Protein AF-A0A976JIF1-F1 (afdb_monomer_lite)

Structure (mmCIF, N/CA/C/O backbone):
data_AF-A0A976JIF1-F1
#
_entry.id   AF-A0A976JIF1-F1
#
loop_
_atom_site.group_PDB
_atom_site.id
_atom_site.type_symbol
_atom_site.label_atom_id
_atom_site.label_alt_id
_atom_site.label_comp_id
_atom_site.label_asym_id
_atom_site.label_entity_id
_atom_site.label_seq_id
_atom_site.pdbx_PDB_ins_code
_atom_site.Cartn_x
_atom_site.Cartn_y
_atom_site.Cartn_z
_atom_site.occupancy
_atom_site.B_iso_or_equiv
_atom_site.auth_seq_id
_atom_site.auth_comp_id
_atom_site.auth_asym_id
_atom_site.auth_atom_id
_atom_site.pdbx_PDB_model_num
ATOM 1 N N . MET A 1 1 ? 24.957 36.014 33.935 1.00 37.88 1 MET A N 1
ATOM 2 C CA . MET A 1 1 ? 24.772 35.915 32.470 1.00 37.88 1 MET A CA 1
ATOM 3 C C . MET A 1 1 ? 25.190 34.517 31.993 1.00 37.88 1 MET A C 1
ATOM 5 O O . MET A 1 1 ? 26.302 34.331 31.528 1.00 37.88 1 MET A O 1
ATOM 9 N N . ARG A 1 2 ? 24.347 33.496 32.209 1.00 43.25 2 ARG A N 1
ATOM 10 C CA . ARG A 1 2 ? 24.568 32.097 31.776 1.00 43.25 2 ARG A CA 1
ATOM 11 C C . ARG A 1 2 ? 23.207 31.456 31.473 1.00 43.25 2 ARG A C 1
ATOM 13 O O . ARG A 1 2 ? 22.744 30.594 32.202 1.00 43.25 2 ARG A O 1
ATOM 20 N N . ILE A 1 3 ? 22.536 31.952 30.436 1.00 45.25 3 ILE A N 1
ATOM 21 C CA . ILE A 1 3 ? 21.337 31.331 29.840 1.00 45.25 3 ILE A CA 1
ATOM 22 C C . ILE A 1 3 ? 21.461 31.467 28.313 1.00 45.25 3 ILE A C 1
ATOM 24 O O . ILE A 1 3 ? 20.619 32.058 27.660 1.00 45.25 3 ILE A O 1
ATOM 28 N N . ILE A 1 4 ? 22.579 31.014 27.736 1.00 45.84 4 ILE A N 1
ATOM 29 C CA . ILE A 1 4 ? 22.761 30.867 26.278 1.00 45.84 4 ILE A CA 1
ATOM 30 C C . ILE A 1 4 ? 23.722 29.688 26.058 1.00 45.84 4 ILE A C 1
ATOM 32 O O . ILE A 1 4 ? 24.882 29.876 25.720 1.00 45.84 4 ILE A O 1
ATOM 36 N N . LEU A 1 5 ? 23.298 28.459 26.362 1.00 39.44 5 LEU A N 1
ATOM 37 C CA . LEU A 1 5 ? 24.038 27.259 25.919 1.00 39.44 5 LEU A CA 1
ATOM 38 C C . LEU A 1 5 ? 23.163 26.002 25.768 1.00 39.44 5 LEU A C 1
ATOM 40 O O . LEU A 1 5 ? 23.618 25.014 25.207 1.00 39.44 5 LEU A O 1
ATOM 44 N N . LEU A 1 6 ? 21.893 26.035 26.195 1.00 35.28 6 LEU A N 1
ATOM 45 C CA . LEU A 1 6 ? 20.978 24.894 26.054 1.00 35.28 6 LEU A CA 1
ATOM 46 C C . LEU A 1 6 ? 20.200 24.870 24.719 1.00 35.28 6 LEU A C 1
ATOM 48 O O . LEU A 1 6 ? 19.655 23.833 24.356 1.00 35.28 6 LEU A O 1
ATOM 52 N N . CYS A 1 7 ? 20.180 25.968 23.952 1.00 38.47 7 CYS A N 1
ATOM 53 C CA . CYS A 1 7 ? 19.438 26.048 22.680 1.00 38.47 7 CYS A CA 1
ATOM 54 C C . CYS A 1 7 ? 20.218 25.555 21.444 1.00 38.47 7 CYS A C 1
ATOM 56 O O . CYS A 1 7 ? 19.624 25.407 20.381 1.00 38.47 7 CYS A O 1
ATOM 58 N N . LEU A 1 8 ? 21.526 25.281 21.548 1.00 37.22 8 LEU A N 1
ATOM 59 C CA . LEU A 1 8 ? 22.351 24.874 20.394 1.00 37.22 8 LEU A CA 1
ATOM 60 C C . LEU A 1 8 ? 22.398 23.351 20.166 1.00 37.22 8 LEU A C 1
ATOM 62 O O . LEU A 1 8 ? 22.672 22.912 19.051 1.00 37.22 8 LEU A O 1
ATOM 66 N N . LEU A 1 9 ? 22.080 22.535 21.177 1.00 38.19 9 LEU A N 1
ATOM 67 C CA . LEU A 1 9 ? 22.120 21.070 21.057 1.00 38.19 9 LEU A CA 1
ATOM 68 C C . LEU A 1 9 ? 20.864 20.487 20.383 1.00 38.19 9 LEU A C 1
ATOM 70 O O . LEU A 1 9 ? 20.971 19.542 19.602 1.00 38.19 9 LEU A O 1
ATOM 74 N N . PHE A 1 10 ? 19.686 21.085 20.596 1.00 40.62 10 PHE A N 1
ATOM 75 C CA . PHE A 1 10 ? 18.438 20.624 19.966 1.00 40.62 10 PHE A CA 1
ATOM 76 C C . PHE A 1 10 ? 18.370 20.940 18.464 1.00 40.62 10 PHE A C 1
ATOM 78 O O . PHE A 1 10 ? 17.894 20.112 17.686 1.00 40.62 10 PHE A O 1
ATOM 85 N N . SER A 1 11 ? 18.918 22.082 18.035 1.00 50.88 11 SER A N 1
ATOM 86 C CA . SER A 1 11 ? 18.986 22.450 16.613 1.00 50.88 11 SER A CA 1
ATOM 87 C C . SER A 1 11 ? 19.903 21.523 15.807 1.00 50.88 11 SER A C 1
ATOM 89 O O . SER A 1 11 ? 19.623 21.256 14.641 1.00 50.88 11 SER A O 1
ATOM 91 N N . SER A 1 12 ? 20.956 20.975 16.426 1.00 59.50 12 SER A N 1
ATOM 92 C CA . SER A 1 12 ? 21.899 20.059 15.768 1.00 59.50 12 SER A CA 1
ATOM 93 C C . SER A 1 12 ? 21.265 18.700 15.436 1.00 59.50 12 SER A C 1
ATOM 95 O O . SER A 1 12 ? 21.411 18.204 14.321 1.00 59.50 12 SER A O 1
ATOM 97 N N . CYS A 1 13 ? 20.475 18.127 16.353 1.00 59.62 13 CYS A N 1
ATOM 98 C CA . CYS A 1 13 ? 19.794 16.846 16.120 1.00 59.62 13 CYS A CA 1
ATOM 99 C C . CYS A 1 13 ? 18.696 16.937 15.050 1.00 59.62 13 CYS A C 1
ATOM 101 O O . CYS A 1 13 ? 18.562 16.027 14.233 1.00 59.62 13 CYS A O 1
ATOM 103 N N . ALA A 1 14 ? 17.914 18.022 15.040 1.00 64.75 14 ALA A N 1
ATOM 104 C CA . ALA A 1 14 ? 16.897 18.243 14.012 1.00 64.75 14 ALA A CA 1
ATOM 105 C C . ALA A 1 14 ? 17.541 18.460 12.634 1.00 64.75 14 ALA A C 1
ATOM 107 O O . ALA A 1 14 ? 17.158 17.810 11.663 1.00 64.75 14 ALA A O 1
ATOM 108 N N . TYR A 1 15 ? 18.592 19.285 12.573 1.00 68.25 15 TYR A N 1
ATOM 109 C CA . TYR A 1 15 ? 19.356 19.511 11.349 1.00 68.25 15 TYR A CA 1
ATOM 110 C C . TYR A 1 15 ? 19.989 18.221 10.812 1.00 68.25 15 TYR A C 1
ATOM 112 O O . TYR A 1 15 ? 19.913 17.951 9.616 1.00 68.25 15 TYR A O 1
ATOM 120 N N . PHE A 1 16 ? 20.571 17.390 11.682 1.00 71.88 16 PHE A N 1
ATOM 121 C CA . PHE A 1 16 ? 21.166 16.116 11.280 1.00 71.88 16 PHE A CA 1
ATOM 122 C C . PHE A 1 16 ? 20.121 15.146 10.711 1.00 71.88 16 PHE A C 1
ATOM 124 O O . PHE A 1 16 ? 20.338 14.575 9.643 1.00 71.88 16 PHE A O 1
ATOM 131 N N . LYS A 1 17 ? 18.955 15.021 11.363 1.00 78.56 17 LYS A N 1
ATOM 132 C CA . LYS A 1 17 ? 17.837 14.207 10.857 1.00 78.56 17 LYS A CA 1
ATOM 133 C C . LYS A 1 17 ? 17.338 14.699 9.498 1.00 78.56 17 LYS A C 1
ATOM 135 O O . LYS A 1 17 ? 17.103 13.890 8.603 1.00 78.56 17 LYS A O 1
ATOM 140 N N . ASP A 1 18 ? 17.230 16.010 9.307 1.00 84.12 18 ASP A N 1
ATOM 141 C CA . ASP A 1 18 ? 16.819 16.585 8.024 1.00 84.12 18 ASP A CA 1
ATOM 142 C C . ASP A 1 18 ? 17.854 16.339 6.917 1.00 84.12 18 ASP A C 1
ATOM 144 O O . ASP A 1 18 ? 17.489 16.023 5.782 1.00 84.12 18 ASP A O 1
ATOM 148 N N . GLN A 1 19 ? 19.149 16.444 7.229 1.00 86.00 19 GLN A N 1
ATOM 149 C CA . GLN A 1 19 ? 20.224 16.129 6.282 1.00 86.00 19 GLN A CA 1
ATOM 150 C C . GLN A 1 19 ? 20.247 14.642 5.918 1.00 86.00 19 GLN A C 1
ATOM 152 O O . GLN A 1 19 ? 20.389 14.305 4.740 1.00 86.00 19 GLN A O 1
ATOM 157 N N . GLN A 1 20 ? 20.038 13.751 6.891 1.00 89.12 20 GLN A N 1
ATOM 158 C CA . GLN A 1 20 ? 19.918 12.314 6.645 1.00 89.12 20 GLN A CA 1
ATOM 159 C C . GLN A 1 20 ? 18.741 12.019 5.707 1.00 89.12 20 GLN A C 1
ATOM 161 O O . GLN A 1 20 ? 18.940 11.390 4.669 1.00 89.12 20 GLN A O 1
ATOM 166 N N . LYS A 1 21 ? 17.548 12.565 5.988 1.00 90.31 21 LYS A N 1
ATOM 167 C CA . LYS A 1 21 ? 16.367 12.409 5.120 1.00 90.31 21 LYS A CA 1
ATOM 168 C C . LYS A 1 21 ? 16.613 12.908 3.697 1.00 90.31 21 LYS A C 1
ATOM 170 O O . LYS A 1 21 ? 16.252 12.233 2.734 1.00 90.31 21 LYS A O 1
ATOM 175 N N . LYS A 1 22 ? 17.256 14.070 3.534 1.00 91.25 22 LYS A N 1
ATOM 176 C CA . LYS A 1 22 ? 17.632 14.597 2.208 1.00 91.25 22 LYS A CA 1
ATOM 177 C C . LYS A 1 22 ? 18.609 13.674 1.481 1.00 91.25 22 LYS A C 1
ATOM 179 O O . LYS A 1 22 ? 18.470 13.459 0.278 1.00 91.25 22 LYS A O 1
ATOM 184 N N . SER A 1 23 ? 19.580 13.120 2.204 1.00 94.62 23 SER A N 1
ATOM 185 C CA . SER A 1 23 ? 20.550 12.171 1.657 1.00 94.62 23 SER A CA 1
ATOM 186 C C . SER A 1 23 ? 19.871 10.888 1.166 1.00 94.62 23 SER A C 1
ATOM 188 O O . SER A 1 23 ? 20.113 10.483 0.029 1.00 94.62 23 SER A O 1
ATOM 190 N N . LEU A 1 24 ? 18.973 10.304 1.970 1.00 95.31 24 LEU A N 1
ATOM 191 C CA . LEU A 1 24 ? 18.188 9.121 1.599 1.00 95.31 24 LEU A CA 1
ATOM 192 C C . LEU A 1 24 ? 17.341 9.382 0.354 1.00 95.31 24 LEU A C 1
ATOM 194 O O . LEU A 1 24 ? 17.480 8.668 -0.634 1.00 95.31 24 LEU A O 1
ATOM 198 N N . LYS A 1 25 ? 16.567 10.476 0.333 1.00 93.56 25 LYS A N 1
ATOM 199 C CA . LYS A 1 25 ? 15.758 10.868 -0.835 1.00 93.56 25 LYS A CA 1
ATOM 200 C C . LYS A 1 25 ? 16.585 10.989 -2.114 1.00 93.56 25 LYS A C 1
ATOM 202 O O . LYS A 1 25 ? 16.141 10.565 -3.176 1.00 93.56 25 LYS A O 1
ATOM 207 N N . ARG A 1 26 ? 17.799 11.544 -2.032 1.00 94.50 26 ARG A N 1
ATOM 208 C CA . ARG A 1 26 ? 18.703 11.636 -3.187 1.00 94.50 26 ARG A CA 1
ATOM 209 C C . ARG A 1 26 ? 19.171 10.259 -3.663 1.00 94.50 26 ARG A C 1
ATOM 211 O O . ARG A 1 26 ? 19.225 10.046 -4.868 1.00 94.50 26 ARG A O 1
ATOM 218 N N . LYS A 1 27 ? 19.506 9.344 -2.747 1.00 96.81 27 LYS A N 1
ATOM 219 C CA . LYS A 1 27 ? 19.901 7.969 -3.097 1.00 96.81 27 LYS A CA 1
ATOM 220 C C . LYS A 1 27 ? 18.748 7.203 -3.745 1.00 96.81 27 LYS A C 1
ATOM 222 O O . LYS A 1 27 ? 18.953 6.614 -4.797 1.00 96.81 27 LYS A O 1
ATOM 227 N N . ILE A 1 28 ? 17.548 7.297 -3.167 1.00 95.75 28 ILE A N 1
ATOM 228 C CA . ILE A 1 28 ? 16.311 6.722 -3.714 1.00 95.75 28 ILE A CA 1
ATOM 229 C C . ILE A 1 28 ? 16.115 7.225 -5.147 1.00 95.75 28 ILE A C 1
ATOM 231 O O . ILE A 1 28 ? 16.072 6.419 -6.069 1.00 95.75 28 ILE A O 1
ATOM 235 N N . LYS A 1 29 ? 16.132 8.550 -5.365 1.00 93.69 29 LYS A N 1
ATOM 236 C CA . LYS A 1 29 ? 15.987 9.152 -6.703 1.00 93.69 29 LYS A CA 1
ATOM 237 C C . LYS A 1 29 ? 17.059 8.731 -7.713 1.00 93.69 29 LYS A C 1
ATOM 239 O O . LYS A 1 29 ? 16.795 8.738 -8.909 1.00 93.69 29 LYS A O 1
ATOM 244 N N . ALA A 1 30 ? 18.262 8.405 -7.250 1.00 96.06 30 ALA A N 1
ATOM 245 C CA . ALA A 1 30 ? 19.375 7.995 -8.100 1.00 96.06 30 ALA A CA 1
ATOM 246 C C . ALA A 1 30 ? 19.393 6.486 -8.415 1.00 96.06 30 ALA A C 1
ATOM 248 O O . ALA A 1 30 ? 20.224 6.056 -9.219 1.00 96.06 30 ALA A O 1
ATOM 249 N N . SER A 1 31 ? 18.515 5.691 -7.790 1.00 97.44 31 SER A N 1
ATOM 250 C CA . SER A 1 31 ? 18.456 4.239 -7.979 1.00 97.44 31 SER A CA 1
ATOM 251 C C . SER A 1 31 ? 18.214 3.860 -9.449 1.00 97.44 31 SER A C 1
ATOM 253 O O . SER A 1 31 ? 17.441 4.535 -10.132 1.00 97.44 31 SER A O 1
ATOM 255 N N . PRO A 1 32 ? 18.814 2.764 -9.957 1.00 97.38 32 PRO A N 1
ATOM 256 C CA . PRO A 1 32 ? 18.500 2.234 -11.285 1.00 97.38 32 PRO A CA 1
ATOM 257 C C . PRO A 1 32 ? 17.008 1.956 -11.498 1.00 97.38 32 PRO A C 1
ATOM 259 O O . PRO A 1 32 ? 16.509 2.204 -12.589 1.00 97.38 32 PRO A O 1
ATOM 262 N N . ILE A 1 33 ? 16.289 1.531 -10.452 1.00 97.56 33 ILE A N 1
ATOM 263 C CA . ILE A 1 33 ? 14.837 1.271 -10.481 1.00 97.56 33 ILE A CA 1
ATOM 264 C C . ILE A 1 33 ? 14.038 2.518 -10.895 1.00 97.56 33 ILE A C 1
ATOM 266 O O . ILE A 1 33 ? 12.976 2.417 -11.506 1.00 97.56 33 ILE A O 1
ATOM 270 N N . GLN A 1 34 ? 14.568 3.706 -10.598 1.00 96.88 34 GLN A N 1
ATOM 271 C CA . GLN A 1 34 ? 13.939 4.991 -10.899 1.00 96.88 34 GLN A CA 1
ATOM 272 C C . GLN A 1 34 ? 14.170 5.460 -12.345 1.00 96.88 34 GLN A C 1
ATOM 274 O O . GLN A 1 34 ? 13.714 6.542 -12.721 1.00 96.88 34 GLN A O 1
ATOM 279 N N . LYS A 1 35 ? 14.853 4.644 -13.161 1.00 97.25 35 LYS A N 1
ATOM 280 C CA . LYS A 1 35 ? 15.078 4.860 -14.594 1.00 97.25 35 LYS A CA 1
ATOM 281 C C . LYS A 1 35 ? 14.216 3.908 -15.407 1.00 97.25 35 LYS A C 1
ATOM 283 O O . LYS A 1 35 ? 14.161 2.712 -15.133 1.00 97.25 35 LYS A O 1
ATOM 288 N N . LEU A 1 36 ? 13.598 4.413 -16.462 1.00 96.12 36 LEU A N 1
ATOM 289 C CA . LEU A 1 36 ? 12.716 3.651 -17.337 1.00 96.12 36 LEU A CA 1
ATOM 290 C C . LEU A 1 36 ? 13.461 2.531 -18.072 1.00 96.12 36 LEU A C 1
ATOM 292 O O . LEU A 1 36 ? 12.892 1.463 -18.288 1.00 96.12 36 LEU A O 1
ATOM 296 N N . SER A 1 37 ? 14.744 2.742 -18.376 1.00 96.94 37 SER A N 1
ATOM 297 C CA . SER A 1 37 ? 15.599 1.753 -19.042 1.00 96.94 37 SER A CA 1
ATOM 298 C C . SER A 1 37 ? 15.829 0.477 -18.230 1.00 96.94 37 SER A C 1
ATOM 300 O O . SER A 1 37 ? 16.008 -0.590 -18.813 1.00 96.94 37 SER A O 1
ATOM 302 N N . TYR A 1 38 ? 15.755 0.538 -16.895 1.00 97.06 38 TYR A N 1
ATOM 303 C CA . TYR A 1 38 ? 15.789 -0.664 -16.053 1.00 97.06 38 TYR A CA 1
ATOM 304 C C . TYR A 1 38 ? 14.617 -1.608 -16.379 1.00 97.06 38 TYR A C 1
ATOM 306 O O . TYR A 1 38 ? 14.746 -2.831 -16.323 1.00 97.06 38 TYR A O 1
ATOM 314 N N . TRP A 1 39 ? 13.479 -1.039 -16.780 1.00 97.06 39 TRP A N 1
ATOM 315 C CA . TRP A 1 39 ? 12.231 -1.758 -16.998 1.00 97.06 39 TRP A CA 1
ATOM 316 C C . TRP A 1 39 ? 11.989 -2.191 -18.444 1.00 97.06 39 TRP A C 1
ATOM 318 O O . TRP A 1 39 ? 10.983 -2.849 -18.703 1.00 97.06 39 TRP A O 1
ATOM 328 N N . ASP A 1 40 ? 12.867 -1.858 -19.396 1.00 95.19 40 ASP A N 1
ATOM 329 C CA . ASP A 1 40 ? 12.652 -2.137 -20.827 1.00 95.19 40 ASP A CA 1
ATOM 330 C C . ASP A 1 40 ? 12.429 -3.624 -21.125 1.00 95.19 40 ASP A C 1
ATOM 332 O O . ASP A 1 40 ? 11.639 -3.974 -22.000 1.00 95.19 40 ASP A O 1
ATOM 336 N N . LYS A 1 41 ? 13.052 -4.509 -20.339 1.00 93.12 41 LYS A N 1
ATOM 337 C CA . LYS A 1 41 ? 12.860 -5.960 -20.451 1.00 93.12 41 LYS A CA 1
ATOM 338 C C . LYS A 1 41 ? 11.436 -6.416 -20.096 1.00 93.12 41 LYS A C 1
ATOM 340 O O . LYS A 1 41 ? 11.016 -7.477 -20.544 1.00 93.12 41 LYS A O 1
ATOM 345 N N . TYR A 1 42 ? 10.704 -5.641 -19.297 1.00 94.19 42 TYR A N 1
ATOM 346 C CA . TYR A 1 42 ? 9.454 -6.070 -18.664 1.00 94.19 42 TYR A CA 1
ATOM 347 C C . TYR A 1 42 ? 8.242 -5.253 -19.100 1.00 94.19 42 TYR A C 1
ATOM 349 O O . TYR A 1 42 ? 7.183 -5.810 -19.373 1.00 94.19 42 TYR A O 1
ATOM 357 N N . ARG A 1 43 ? 8.385 -3.931 -19.234 1.00 94.38 43 ARG A N 1
ATOM 358 C CA . ARG A 1 43 ? 7.265 -2.998 -19.452 1.00 94.38 43 ARG A CA 1
ATOM 359 C C . ARG A 1 43 ? 6.510 -3.187 -20.772 1.00 94.38 43 ARG A C 1
ATOM 361 O O . ARG A 1 43 ? 5.474 -2.557 -20.977 1.00 94.38 43 ARG A O 1
ATOM 368 N N . HIS A 1 44 ? 7.034 -4.016 -21.672 1.00 93.50 44 HIS A N 1
ATOM 369 C CA . HIS A 1 44 ? 6.420 -4.363 -22.953 1.00 93.50 44 HIS A CA 1
ATOM 370 C C . HIS A 1 44 ? 5.770 -5.754 -22.964 1.00 93.50 44 HIS A C 1
ATOM 372 O O . HIS A 1 44 ? 5.049 -6.066 -23.907 1.00 93.50 44 HIS A O 1
ATOM 378 N N . LEU A 1 45 ? 5.978 -6.561 -21.921 1.00 95.31 45 LEU A N 1
ATOM 379 C CA . LEU A 1 45 ? 5.349 -7.873 -21.778 1.00 95.31 45 LEU A CA 1
ATOM 380 C C . LEU A 1 45 ? 3.844 -7.735 -21.471 1.00 95.31 45 LEU A C 1
ATOM 382 O O . LEU A 1 45 ? 3.416 -6.674 -20.995 1.00 95.31 45 LEU A O 1
ATOM 386 N N . PRO A 1 46 ? 3.025 -8.775 -21.707 1.00 93.19 46 PRO A N 1
ATOM 387 C CA . PRO A 1 46 ? 1.682 -8.875 -21.132 1.00 93.19 46 PRO A CA 1
ATOM 388 C C . PRO A 1 46 ? 1.712 -8.711 -19.608 1.00 93.19 46 PRO A C 1
ATOM 390 O O . PRO A 1 46 ? 2.711 -9.040 -18.972 1.00 93.19 46 PRO A O 1
ATOM 393 N N . LEU A 1 47 ? 0.639 -8.196 -19.004 1.00 93.31 47 LEU A N 1
ATOM 394 C CA . LEU A 1 47 ? 0.611 -7.885 -17.567 1.00 93.31 47 LEU A CA 1
ATOM 395 C C . LEU A 1 47 ? 0.892 -9.126 -16.699 1.00 93.31 47 LEU A C 1
ATOM 397 O O . LEU A 1 47 ? 1.613 -9.040 -15.710 1.00 93.31 47 LEU A O 1
ATOM 401 N N . GLU A 1 48 ? 0.388 -10.278 -17.129 1.00 90.88 48 GLU A N 1
ATOM 402 C CA . GLU A 1 48 ? 0.580 -11.604 -16.537 1.00 90.88 48 GLU A CA 1
ATOM 403 C C . GLU A 1 48 ? 2.051 -12.054 -16.518 1.00 90.88 48 GLU A C 1
ATOM 405 O O . GLU A 1 48 ? 2.424 -12.949 -15.762 1.00 90.88 48 GLU A O 1
ATOM 410 N N . GLU A 1 49 ? 2.893 -11.440 -17.349 1.00 91.44 49 GLU A N 1
ATOM 411 C CA . GLU A 1 49 ? 4.322 -11.729 -17.478 1.00 91.44 49 GLU A CA 1
ATOM 412 C C . GLU A 1 49 ? 5.203 -10.620 -16.879 1.00 91.44 49 GLU A C 1
ATOM 414 O O . GLU A 1 49 ? 6.427 -10.742 -16.849 1.00 91.44 49 GLU A O 1
ATOM 419 N N . ARG A 1 50 ? 4.609 -9.544 -16.344 1.00 94.06 50 ARG A N 1
ATOM 420 C CA . ARG A 1 50 ? 5.336 -8.441 -15.685 1.00 94.06 50 ARG A CA 1
ATOM 421 C C . ARG A 1 50 ? 5.690 -8.728 -14.226 1.00 94.06 50 ARG A C 1
ATOM 423 O O . ARG A 1 50 ? 6.001 -7.794 -13.493 1.00 94.06 50 ARG A O 1
ATOM 430 N N . ILE A 1 51 ? 5.652 -9.988 -13.801 1.00 90.50 51 ILE A N 1
ATOM 431 C CA . ILE A 1 51 ? 5.946 -10.408 -12.429 1.00 90.50 51 ILE A CA 1
ATOM 432 C C . ILE A 1 51 ? 7.330 -11.047 -12.370 1.00 90.50 51 ILE A C 1
ATOM 434 O O . ILE A 1 51 ? 7.646 -11.939 -13.156 1.00 90.50 51 ILE A O 1
ATOM 438 N N . MET A 1 52 ? 8.154 -10.610 -11.422 1.00 88.56 52 MET A N 1
ATOM 439 C CA . MET A 1 52 ? 9.524 -11.102 -11.248 1.00 88.56 52 MET A CA 1
ATOM 440 C C . MET A 1 52 ? 9.951 -11.161 -9.782 1.00 88.56 52 MET A C 1
ATOM 442 O O . MET A 1 52 ? 9.424 -10.414 -8.953 1.00 88.56 52 MET A O 1
ATOM 446 N N . PRO A 1 53 ? 10.940 -12.010 -9.449 1.00 87.19 53 PRO A N 1
ATOM 447 C CA . PRO A 1 53 ? 11.673 -11.838 -8.204 1.00 87.19 53 PRO A CA 1
ATOM 448 C C . PRO A 1 53 ? 12.321 -10.449 -8.179 1.00 87.19 53 PRO A C 1
ATOM 450 O O . PRO A 1 53 ? 12.762 -9.930 -9.210 1.00 87.19 53 PRO A O 1
ATOM 453 N N . ALA A 1 54 ? 12.380 -9.838 -6.999 1.00 91.62 54 ALA A N 1
ATOM 454 C CA . ALA A 1 54 ? 13.068 -8.565 -6.841 1.00 91.62 54 ALA A CA 1
ATOM 455 C C . ALA A 1 54 ? 14.567 -8.693 -7.147 1.00 91.62 54 ALA A C 1
ATOM 457 O O . ALA A 1 54 ? 15.220 -9.641 -6.708 1.00 91.62 54 ALA A O 1
ATOM 458 N N . SER A 1 55 ? 15.128 -7.712 -7.861 1.00 94.44 55 SER A N 1
ATOM 459 C CA . SER A 1 55 ? 16.577 -7.633 -8.063 1.00 94.44 55 SER A CA 1
ATOM 460 C C . SER A 1 55 ? 17.291 -7.079 -6.828 1.00 94.44 55 SER A C 1
ATOM 462 O O . SER A 1 55 ? 16.674 -6.528 -5.911 1.00 94.44 55 SER A O 1
ATOM 464 N N . LYS A 1 56 ? 18.625 -7.163 -6.827 1.00 96.44 56 LYS A N 1
ATOM 465 C CA . LYS A 1 56 ? 19.459 -6.552 -5.787 1.00 96.44 56 LYS A CA 1
ATOM 466 C C . LYS A 1 56 ? 19.214 -5.041 -5.674 1.00 96.44 56 LYS A C 1
ATOM 468 O O . LYS A 1 56 ? 19.075 -4.530 -4.571 1.00 96.44 56 LYS A O 1
ATOM 473 N N . GLU A 1 57 ? 19.110 -4.349 -6.805 1.00 97.25 57 GLU A N 1
ATOM 474 C CA . GLU A 1 57 ? 18.845 -2.908 -6.879 1.00 97.25 57 GLU A CA 1
ATOM 475 C C . GLU A 1 57 ? 17.476 -2.543 -6.288 1.00 97.25 57 GLU A C 1
ATOM 477 O O . GLU A 1 57 ? 17.342 -1.489 -5.666 1.00 97.25 57 GLU A O 1
ATOM 482 N N . MET A 1 58 ? 16.468 -3.410 -6.454 1.00 97.50 58 MET A N 1
ATOM 483 C CA . MET A 1 58 ? 15.162 -3.221 -5.820 1.00 97.50 58 MET A CA 1
ATOM 484 C C . MET A 1 58 ? 15.267 -3.369 -4.304 1.00 97.50 58 MET A C 1
ATOM 486 O O . MET A 1 58 ? 14.799 -2.505 -3.573 1.00 97.50 58 MET A O 1
ATOM 490 N N . VAL A 1 59 ? 15.931 -4.416 -3.811 1.00 98.06 59 VAL A N 1
ATOM 491 C CA . VAL A 1 59 ? 16.131 -4.594 -2.364 1.00 98.06 59 VAL A CA 1
ATOM 492 C C . VAL A 1 59 ? 16.894 -3.413 -1.753 1.00 98.06 59 VAL A C 1
ATOM 494 O O . VAL A 1 59 ? 16.503 -2.903 -0.707 1.00 98.06 59 VAL A O 1
ATOM 497 N N . GLU A 1 60 ? 17.946 -2.929 -2.417 1.00 98.19 60 GLU A N 1
ATOM 498 C CA . GLU A 1 60 ? 18.690 -1.741 -1.980 1.00 98.19 60 GLU A CA 1
ATOM 499 C C . GLU A 1 60 ? 17.809 -0.486 -1.933 1.00 98.19 60 GLU A C 1
ATOM 501 O O . GLU A 1 60 ? 17.922 0.305 -0.995 1.00 98.19 60 GLU A O 1
ATOM 506 N N . LEU A 1 61 ? 16.916 -0.304 -2.911 1.00 97.94 61 LEU A N 1
ATOM 507 C CA . LEU A 1 61 ? 15.950 0.792 -2.906 1.00 97.94 61 LEU A CA 1
ATOM 508 C C . LEU A 1 61 ? 14.980 0.689 -1.723 1.00 97.94 61 LEU A C 1
ATOM 510 O O . LEU A 1 61 ? 14.805 1.673 -1.004 1.00 97.94 61 LEU A O 1
ATOM 514 N N . LEU A 1 62 ? 14.390 -0.487 -1.509 1.00 98.00 62 LEU A N 1
ATOM 515 C CA . LEU A 1 62 ? 13.413 -0.717 -0.445 1.00 98.00 62 LEU A CA 1
ATOM 516 C C . LEU A 1 62 ? 14.036 -0.525 0.942 1.00 98.00 62 LEU A C 1
ATOM 518 O O . LEU A 1 62 ? 13.406 0.049 1.820 1.00 98.00 62 LEU A O 1
ATOM 522 N N . LEU A 1 63 ? 15.303 -0.910 1.138 1.00 97.88 63 LEU A N 1
ATOM 523 C CA . LEU A 1 63 ? 16.029 -0.630 2.383 1.00 97.88 63 LEU A CA 1
ATOM 524 C C . LEU A 1 63 ? 16.145 0.874 2.659 1.00 97.88 63 LEU A C 1
ATOM 526 O O . LEU A 1 63 ? 15.967 1.314 3.794 1.00 97.88 63 LEU A O 1
ATOM 530 N N . LEU A 1 64 ? 16.421 1.676 1.625 1.00 97.50 64 LEU A N 1
ATOM 531 C CA . LEU A 1 64 ? 16.483 3.133 1.761 1.00 97.50 64 LEU A CA 1
ATOM 532 C C . LEU A 1 64 ? 15.105 3.741 2.053 1.00 97.50 64 LEU A C 1
ATOM 534 O O . LEU A 1 64 ? 15.029 4.721 2.794 1.00 97.50 64 LEU A O 1
ATOM 538 N N . GLN A 1 65 ? 14.040 3.190 1.461 1.00 95.62 65 GLN A N 1
ATOM 539 C CA . GLN A 1 65 ? 12.657 3.606 1.715 1.00 95.62 65 GLN A CA 1
ATOM 540 C C . GLN A 1 65 ? 12.235 3.256 3.145 1.00 95.62 65 GLN A C 1
ATOM 542 O O . GLN A 1 65 ? 11.829 4.151 3.882 1.00 95.62 65 GLN A O 1
ATOM 547 N N . ASN A 1 66 ? 12.468 2.022 3.595 1.00 95.75 66 ASN A N 1
ATOM 548 C CA . ASN A 1 66 ? 12.193 1.606 4.969 1.00 95.75 66 ASN A CA 1
ATOM 549 C C . ASN A 1 66 ? 12.953 2.467 5.988 1.00 95.75 66 ASN A C 1
ATOM 551 O O . ASN A 1 66 ? 12.355 2.923 6.961 1.00 95.75 66 ASN A O 1
ATOM 555 N N . GLU A 1 67 ? 14.232 2.790 5.747 1.00 95.25 67 GLU A N 1
ATOM 556 C CA . GLU A 1 67 ? 14.982 3.716 6.612 1.00 95.25 67 GLU A CA 1
ATOM 557 C C . GLU A 1 67 ? 14.353 5.122 6.630 1.00 95.25 67 GLU A C 1
ATOM 559 O O . GLU A 1 67 ? 14.252 5.751 7.687 1.00 95.25 67 GLU A O 1
ATOM 564 N N . LEU A 1 68 ? 13.923 5.628 5.468 1.00 93.44 68 LEU A N 1
ATOM 565 C CA . LEU A 1 68 ? 13.306 6.949 5.344 1.00 93.44 68 LEU A CA 1
ATOM 566 C C . LEU A 1 68 ? 11.962 7.034 6.086 1.00 93.44 68 LEU A C 1
ATOM 568 O O . LEU A 1 68 ? 11.697 8.050 6.743 1.00 93.44 68 LEU A O 1
ATOM 572 N N . ASP A 1 69 ? 11.157 5.977 5.992 1.00 90.19 69 ASP A N 1
ATOM 573 C CA . ASP A 1 69 ? 9.796 5.891 6.531 1.00 90.19 69 ASP A CA 1
ATOM 574 C C . ASP A 1 69 ? 9.760 5.334 7.969 1.00 90.19 69 ASP A C 1
ATOM 576 O O . ASP A 1 69 ? 8.765 5.459 8.690 1.00 90.19 69 ASP A O 1
ATOM 580 N N . GLY A 1 70 ? 10.896 4.818 8.446 1.00 90.56 70 GLY A N 1
ATOM 581 C CA . GLY A 1 70 ? 11.090 4.327 9.807 1.00 90.56 70 GLY A CA 1
ATOM 582 C C . GLY A 1 70 ? 10.531 2.926 10.044 1.00 90.56 70 GLY A C 1
ATOM 583 O O . GLY A 1 70 ? 10.093 2.648 11.162 1.00 90.56 70 GLY A O 1
ATOM 584 N N . PHE A 1 71 ? 10.530 2.081 9.014 1.00 91.62 71 PHE A N 1
ATOM 585 C CA . PHE A 1 71 ? 10.230 0.654 9.105 1.00 91.62 71 PHE A CA 1
ATOM 586 C C . PHE A 1 71 ? 11.497 -0.128 9.489 1.00 91.62 71 PHE A C 1
ATOM 588 O O . PHE A 1 71 ? 12.545 0.073 8.868 1.00 91.62 71 PHE A O 1
ATOM 595 N N . PRO A 1 72 ? 11.455 -0.978 10.533 1.00 92.81 72 PRO A N 1
ATOM 596 C CA . PRO A 1 72 ? 12.602 -1.788 10.946 1.00 92.81 72 PRO A CA 1
ATOM 597 C C . PRO A 1 72 ? 12.851 -3.008 10.046 1.00 92.81 72 PRO A C 1
ATOM 599 O O . PRO A 1 72 ? 13.897 -3.649 10.170 1.00 92.81 72 PRO A O 1
ATOM 602 N N . GLU A 1 73 ? 11.896 -3.369 9.191 1.00 95.12 73 GLU A N 1
ATOM 603 C CA . GLU A 1 73 ? 11.979 -4.537 8.327 1.00 95.12 73 GLU A CA 1
ATOM 604 C C . GLU A 1 73 ? 13.091 -4.393 7.281 1.00 95.12 73 GLU A C 1
ATOM 606 O O . GLU A 1 73 ? 13.384 -3.302 6.783 1.00 95.12 73 GLU A O 1
ATOM 611 N N . ILE A 1 74 ? 13.722 -5.524 6.955 1.00 96.75 74 ILE A N 1
ATOM 612 C CA . ILE A 1 74 ? 14.872 -5.618 6.051 1.00 96.75 74 ILE A CA 1
ATOM 613 C C . ILE A 1 74 ? 14.439 -6.460 4.849 1.00 96.75 74 ILE A C 1
ATOM 615 O O . ILE A 1 74 ? 14.525 -7.692 4.935 1.00 96.75 74 ILE A O 1
ATOM 619 N N . PRO A 1 75 ? 14.008 -5.826 3.741 1.00 97.31 75 PRO A N 1
ATOM 620 C CA . PRO A 1 75 ? 13.514 -6.533 2.574 1.00 97.31 75 PRO A CA 1
ATOM 621 C C . PRO A 1 75 ? 14.562 -7.475 1.989 1.00 97.31 75 PRO A C 1
ATOM 623 O O . PRO A 1 75 ? 15.762 -7.186 1.980 1.00 97.31 75 PRO A O 1
ATOM 626 N N . LYS A 1 76 ? 14.109 -8.620 1.483 1.00 96.94 76 LYS A N 1
ATOM 627 C CA . LYS A 1 76 ? 14.958 -9.647 0.868 1.00 96.94 76 LYS A CA 1
ATOM 628 C C . LYS A 1 76 ? 14.343 -10.143 -0.426 1.00 96.94 76 LYS A C 1
ATOM 630 O O . LYS A 1 76 ? 13.125 -10.169 -0.584 1.00 96.94 76 LYS A O 1
ATOM 635 N N . MET A 1 77 ? 15.202 -10.601 -1.331 1.00 96.31 77 MET A N 1
ATOM 636 C CA . MET A 1 77 ? 14.761 -11.280 -2.548 1.00 96.31 77 MET A CA 1
ATOM 637 C C . MET A 1 77 ? 13.920 -12.511 -2.190 1.00 96.31 77 MET A C 1
ATOM 639 O O . MET A 1 77 ? 14.231 -13.238 -1.239 1.00 96.31 77 MET A O 1
ATOM 643 N N . HIS A 1 78 ? 12.873 -12.754 -2.973 1.00 95.06 78 HIS A N 1
ATOM 644 C CA . HIS A 1 78 ? 12.051 -13.948 -2.869 1.00 95.06 78 HIS A CA 1
ATOM 645 C C . HIS A 1 78 ? 11.901 -14.604 -4.236 1.00 95.06 78 HIS A C 1
ATOM 647 O O . HIS A 1 78 ? 11.336 -14.021 -5.158 1.00 95.06 78 HIS A O 1
ATOM 653 N N . GLU A 1 79 ? 12.376 -15.842 -4.340 1.00 92.94 79 GLU A N 1
ATOM 654 C CA . GLU A 1 79 ? 12.048 -16.701 -5.469 1.00 92.94 79 GLU A CA 1
ATOM 655 C C . GLU A 1 79 ? 10.631 -17.239 -5.303 1.00 92.94 79 GLU A C 1
ATOM 657 O O . GLU A 1 79 ? 10.335 -17.920 -4.318 1.00 92.94 79 GLU A O 1
ATOM 662 N N . LEU A 1 80 ? 9.772 -16.922 -6.271 1.00 91.75 80 LEU A N 1
ATOM 663 C CA . LEU A 1 80 ? 8.410 -17.434 -6.313 1.00 91.75 80 LEU A CA 1
ATOM 664 C C . LEU A 1 80 ? 8.410 -18.946 -6.545 1.00 91.75 80 LEU A C 1
ATOM 666 O O . LEU A 1 80 ? 9.165 -19.448 -7.383 1.00 91.75 80 LEU A O 1
ATOM 670 N N . THR A 1 81 ? 7.525 -19.657 -5.852 1.00 94.12 81 THR A N 1
ATOM 671 C CA . THR A 1 81 ? 7.156 -21.034 -6.197 1.00 94.12 81 THR A CA 1
ATOM 672 C C . THR A 1 81 ? 6.227 -21.043 -7.411 1.00 94.12 81 THR A C 1
ATOM 674 O O . THR A 1 81 ? 5.672 -20.011 -7.801 1.00 94.12 81 THR A O 1
ATOM 677 N N . ASP A 1 82 ? 6.044 -22.210 -8.025 1.00 93.25 82 ASP A N 1
ATOM 678 C CA . ASP A 1 82 ? 5.120 -22.341 -9.157 1.00 93.25 82 ASP A CA 1
ATOM 679 C C . ASP A 1 82 ? 3.665 -22.105 -8.727 1.00 93.25 82 ASP A C 1
ATOM 681 O O . ASP A 1 82 ? 2.950 -21.372 -9.398 1.00 93.25 82 ASP A O 1
ATOM 685 N N . GLU A 1 83 ? 3.280 -22.572 -7.536 1.00 94.19 83 GLU A N 1
ATOM 686 C CA . GLU A 1 83 ? 1.970 -22.289 -6.933 1.00 94.19 83 GLU A CA 1
ATOM 687 C C . GLU A 1 83 ? 1.721 -20.782 -6.760 1.00 94.19 83 GLU A C 1
ATOM 689 O O . GLU A 1 83 ? 0.673 -20.271 -7.149 1.00 94.19 83 GLU A O 1
ATOM 694 N N . GLN A 1 84 ? 2.701 -20.033 -6.244 1.00 94.62 84 GLN A N 1
ATOM 695 C CA . GLN A 1 84 ? 2.567 -18.581 -6.108 1.00 94.62 84 GLN A CA 1
ATOM 696 C C . GLN A 1 84 ? 2.472 -17.893 -7.475 1.00 94.62 84 GLN A C 1
ATOM 698 O O . GLN A 1 84 ? 1.697 -16.951 -7.638 1.00 94.62 84 GLN A O 1
ATOM 703 N N . ARG A 1 85 ? 3.231 -18.355 -8.4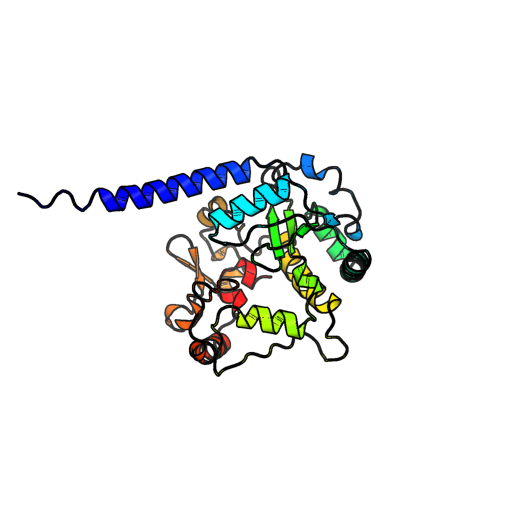79 1.00 91.94 85 ARG A N 1
ATOM 704 C CA . ARG A 1 85 ? 3.103 -17.843 -9.853 1.00 91.94 85 ARG A CA 1
ATOM 705 C C . ARG A 1 85 ? 1.711 -18.096 -10.423 1.00 91.94 85 ARG A C 1
ATOM 707 O O . ARG A 1 85 ? 1.174 -17.204 -11.078 1.00 91.94 85 ARG A O 1
ATOM 714 N N . ASP A 1 86 ? 1.144 -19.269 -10.177 1.00 92.62 86 ASP A N 1
ATOM 715 C CA . ASP A 1 86 ? -0.181 -19.638 -10.669 1.00 92.62 86 ASP A CA 1
ATOM 716 C C . ASP A 1 86 ? -1.280 -18.806 -10.001 1.00 92.62 86 ASP A C 1
ATOM 718 O O . ASP A 1 86 ? -2.136 -18.279 -10.711 1.00 92.62 86 ASP A O 1
ATOM 722 N N . ILE A 1 87 ? -1.195 -18.568 -8.685 1.00 94.56 87 ILE A N 1
ATOM 723 C CA . ILE A 1 87 ? -2.087 -17.645 -7.958 1.00 94.56 87 ILE A CA 1
ATOM 724 C C . ILE A 1 87 ? -2.061 -16.257 -8.601 1.00 94.56 87 ILE A C 1
ATOM 726 O O . ILE A 1 87 ? -3.108 -15.695 -8.928 1.00 94.56 87 ILE A O 1
ATOM 730 N N . ILE A 1 88 ? -0.865 -15.702 -8.823 1.00 93.25 88 ILE A N 1
ATOM 731 C CA . ILE A 1 88 ? -0.739 -14.359 -9.392 1.00 93.25 88 ILE A CA 1
ATOM 732 C C . ILE A 1 88 ? -1.328 -14.320 -10.805 1.00 93.25 88 ILE A C 1
ATOM 734 O O . ILE A 1 88 ? -2.100 -13.417 -11.125 1.00 93.25 88 ILE A O 1
ATOM 738 N N . LYS A 1 89 ? -0.992 -15.298 -11.654 1.00 91.94 89 LYS A N 1
ATOM 739 C CA . LYS A 1 89 ? -1.514 -15.372 -13.025 1.00 91.94 89 LYS A CA 1
ATOM 740 C C . LYS A 1 89 ? -3.030 -15.505 -13.044 1.00 91.94 89 LYS A C 1
ATOM 742 O O . LYS A 1 89 ? -3.666 -14.819 -13.839 1.00 91.94 89 LYS A O 1
ATOM 747 N N . ALA A 1 90 ? -3.603 -16.340 -12.180 1.00 93.06 90 ALA A N 1
ATOM 748 C CA . ALA A 1 90 ? -5.045 -16.518 -12.068 1.00 93.06 90 ALA A CA 1
ATOM 749 C C . ALA A 1 90 ? -5.733 -15.197 -11.698 1.00 93.06 90 ALA A C 1
ATOM 751 O O . ALA A 1 90 ? -6.614 -14.744 -12.428 1.00 93.06 90 ALA A O 1
ATOM 752 N N . VAL A 1 91 ? -5.258 -14.513 -10.655 1.00 95.50 91 VAL A N 1
ATOM 753 C CA . VAL A 1 91 ? -5.820 -13.226 -10.218 1.00 95.50 91 VAL A CA 1
ATOM 754 C C . VAL A 1 91 ? -5.674 -12.147 -11.292 1.00 95.50 91 VAL A C 1
ATOM 756 O O . VAL A 1 91 ? -6.645 -11.478 -11.640 1.00 95.50 91 VAL A O 1
ATOM 759 N N . VAL A 1 92 ? -4.491 -12.007 -11.901 1.00 94.31 92 VAL A N 1
ATOM 760 C CA . VAL A 1 92 ? -4.299 -11.049 -13.001 1.00 94.31 92 VAL A CA 1
ATOM 761 C C . VAL A 1 92 ? -5.206 -11.403 -14.180 1.00 94.31 92 VAL A C 1
ATOM 763 O O . VAL A 1 92 ? -5.735 -10.500 -14.827 1.00 94.31 92 VAL A O 1
ATOM 766 N N . SER A 1 93 ? -5.450 -12.689 -14.457 1.00 92.19 93 SER A N 1
ATOM 767 C CA . SER A 1 93 ? -6.322 -13.121 -15.553 1.00 92.19 93 SER A CA 1
ATOM 768 C C . SER A 1 93 ? -7.758 -12.595 -15.416 1.00 92.19 93 SER A C 1
ATOM 770 O O . SER A 1 93 ? -8.346 -12.237 -16.439 1.00 92.19 93 SER A O 1
ATOM 772 N N . HIS A 1 94 ? -8.262 -12.441 -14.185 1.00 93.62 94 HIS A N 1
ATOM 773 C CA . HIS A 1 94 ? -9.614 -11.956 -13.883 1.00 93.62 94 HIS A CA 1
ATOM 774 C C . HIS A 1 94 ? -9.811 -10.456 -14.136 1.00 93.62 94 HIS A C 1
ATOM 776 O O . HIS A 1 94 ? -10.945 -10.003 -14.302 1.00 93.62 94 HIS A O 1
ATOM 782 N N . ILE A 1 95 ? -8.728 -9.674 -14.227 1.00 95.50 95 ILE A N 1
ATOM 783 C CA . ILE A 1 95 ? -8.829 -8.232 -14.469 1.00 95.50 95 ILE A CA 1
ATOM 784 C C . ILE A 1 95 ? -9.495 -7.985 -15.841 1.00 95.50 95 ILE A C 1
ATOM 786 O O . ILE A 1 95 ? -9.012 -8.483 -16.866 1.00 95.50 95 ILE A O 1
ATOM 790 N N . PRO A 1 96 ? -10.564 -7.167 -15.923 1.00 96.12 96 PRO A N 1
ATOM 791 C CA . PRO A 1 96 ? -11.232 -6.883 -17.189 1.00 96.12 96 PRO A CA 1
ATOM 792 C C . PRO A 1 96 ? -10.276 -6.315 -18.244 1.00 96.12 96 PRO A C 1
ATOM 794 O O . PRO A 1 96 ? -9.458 -5.443 -17.952 1.00 96.12 96 PRO A O 1
ATOM 797 N N . ALA A 1 97 ? -10.422 -6.731 -19.506 1.00 95.44 97 ALA A N 1
ATOM 798 C CA . ALA A 1 97 ? -9.482 -6.376 -20.578 1.00 95.44 97 ALA A CA 1
ATOM 799 C C . ALA A 1 97 ? -9.270 -4.856 -20.747 1.00 95.44 97 ALA A C 1
ATOM 801 O O . ALA A 1 97 ? -8.147 -4.399 -20.962 1.00 95.44 97 ALA A O 1
ATOM 802 N N . LYS A 1 98 ? -10.336 -4.055 -20.597 1.00 95.31 98 LYS A N 1
ATOM 803 C CA . LYS A 1 98 ? -10.243 -2.583 -20.631 1.00 95.31 98 LYS A CA 1
ATOM 804 C C . LYS A 1 98 ? -9.364 -2.043 -19.504 1.00 95.31 98 LYS A C 1
ATOM 806 O O . LYS A 1 98 ? -8.549 -1.156 -19.736 1.00 95.31 98 LYS A O 1
ATOM 811 N N . LEU A 1 99 ? -9.513 -2.597 -18.303 1.00 95.00 99 LEU A N 1
ATOM 812 C CA . LEU A 1 99 ? -8.731 -2.202 -17.141 1.00 95.00 99 LEU A CA 1
ATOM 813 C C . LEU A 1 99 ? -7.271 -2.647 -17.290 1.00 95.00 99 LEU A C 1
ATOM 815 O O . LEU A 1 99 ? -6.374 -1.832 -17.093 1.00 95.00 99 LEU A O 1
ATOM 819 N N . LYS A 1 100 ? -7.020 -3.875 -17.769 1.00 95.38 100 LYS A N 1
ATOM 820 C CA . LYS A 1 100 ? -5.666 -4.340 -18.124 1.00 95.38 100 LYS A CA 1
ATOM 821 C C . LYS A 1 100 ? -4.972 -3.411 -19.110 1.00 95.38 100 LYS A C 1
ATOM 823 O O . LYS A 1 100 ? -3.787 -3.133 -18.942 1.00 95.38 100 LYS A O 1
ATOM 828 N N . ALA A 1 101 ? -5.687 -2.914 -20.119 1.00 94.94 101 ALA A N 1
ATOM 829 C CA . ALA A 1 101 ? -5.127 -1.979 -21.089 1.00 94.94 101 ALA A CA 1
ATOM 830 C C . ALA A 1 101 ? -4.714 -0.650 -20.434 1.00 94.94 101 ALA A C 1
ATOM 832 O O . ALA A 1 101 ? -3.650 -0.118 -20.750 1.00 94.94 101 ALA A O 1
ATOM 833 N N . GLU A 1 102 ? -5.509 -0.127 -19.495 1.00 95.12 102 GLU A N 1
ATOM 834 C CA . GLU A 1 102 ? -5.153 1.081 -18.742 1.00 95.12 102 GLU A CA 1
ATOM 835 C C . GLU A 1 102 ? -3.984 0.853 -17.779 1.00 95.12 102 GLU A C 1
ATOM 837 O O . GLU A 1 102 ? -3.067 1.676 -17.723 1.00 95.12 102 GLU A O 1
ATOM 842 N N . ILE A 1 103 ? -3.957 -0.281 -17.080 1.00 95.94 103 ILE A N 1
ATOM 843 C CA . ILE A 1 103 ? -2.845 -0.658 -16.201 1.00 95.94 103 ILE A CA 1
ATOM 844 C C . ILE A 1 103 ? -1.560 -0.815 -17.017 1.00 95.94 103 ILE A C 1
ATOM 846 O O . ILE A 1 103 ? -0.536 -0.235 -16.673 1.00 95.94 103 ILE A O 1
ATOM 850 N N . SER A 1 104 ? -1.613 -1.520 -18.150 1.00 95.88 104 SER A N 1
ATOM 851 C CA . SER A 1 104 ? -0.439 -1.830 -18.981 1.00 95.88 104 SER A CA 1
ATOM 852 C C . SER A 1 104 ? 0.253 -0.587 -19.542 1.00 95.88 104 SER A C 1
ATOM 854 O O . SER A 1 104 ? 1.453 -0.624 -19.823 1.00 95.88 104 SER A O 1
ATOM 856 N N . LYS A 1 105 ? -0.475 0.529 -19.685 1.00 95.31 105 LYS A N 1
ATOM 857 C CA . LYS A 1 105 ? 0.098 1.825 -20.076 1.00 95.31 105 LYS A CA 1
ATOM 858 C C . LYS A 1 105 ? 0.980 2.437 -18.986 1.00 95.31 105 LYS A C 1
ATOM 860 O O . LYS A 1 105 ? 1.806 3.280 -19.322 1.00 95.31 105 LYS A O 1
ATOM 865 N N . ARG A 1 106 ? 0.802 2.067 -17.716 1.00 96.19 106 ARG A N 1
ATOM 866 C CA . ARG A 1 106 ? 1.387 2.751 -16.547 1.00 96.19 106 ARG A CA 1
ATOM 867 C C . ARG A 1 106 ? 2.283 1.831 -15.713 1.00 96.19 106 ARG A C 1
ATOM 869 O O . ARG A 1 106 ? 3.366 2.239 -15.314 1.00 96.19 106 ARG A O 1
ATOM 876 N N . LEU A 1 107 ? 1.875 0.585 -15.498 1.00 97.56 107 LEU A N 1
ATOM 877 C CA . LEU A 1 107 ? 2.596 -0.380 -14.672 1.00 97.56 107 LEU A CA 1
ATOM 878 C C . LEU A 1 107 ? 3.787 -0.980 -15.420 1.00 97.56 107 LEU A C 1
ATOM 880 O O . LEU A 1 107 ? 3.598 -1.700 -16.396 1.00 97.56 107 LEU A O 1
ATOM 884 N N . VAL A 1 108 ? 5.011 -0.721 -14.972 1.00 97.44 108 VAL A N 1
ATOM 885 C CA . VAL A 1 108 ? 6.227 -1.237 -15.620 1.00 97.44 108 VAL A CA 1
ATOM 886 C C . VAL A 1 108 ? 6.646 -2.617 -15.120 1.00 97.44 108 VAL A C 1
ATOM 888 O O . VAL A 1 108 ? 7.285 -3.354 -15.870 1.00 97.44 108 VAL A O 1
ATOM 891 N N . GLY A 1 109 ? 6.237 -2.996 -13.909 1.00 96.31 109 GLY A N 1
ATOM 892 C CA . GLY A 1 109 ? 6.498 -4.318 -13.353 1.00 96.31 109 GLY A CA 1
ATOM 893 C C . GLY A 1 109 ? 5.937 -4.517 -11.949 1.00 96.31 109 GLY A C 1
ATOM 894 O O . GLY A 1 109 ? 5.623 -3.554 -11.248 1.00 96.31 109 GLY A O 1
ATOM 895 N N . ILE A 1 110 ? 5.821 -5.784 -11.567 1.00 96.00 110 ILE A N 1
ATOM 896 C CA . ILE A 1 110 ? 5.438 -6.259 -10.241 1.00 96.00 110 ILE A CA 1
ATOM 897 C C . ILE A 1 110 ? 6.603 -7.089 -9.703 1.00 96.00 110 ILE A C 1
ATOM 899 O O . ILE A 1 110 ? 7.063 -8.023 -10.364 1.00 96.00 110 ILE A O 1
ATOM 903 N N . MET A 1 111 ? 7.086 -6.764 -8.508 1.00 95.75 111 MET A N 1
ATOM 904 C CA . MET A 1 111 ? 8.148 -7.516 -7.844 1.00 95.75 111 MET A CA 1
ATOM 905 C C . MET A 1 111 ? 7.666 -8.136 -6.544 1.00 95.75 111 MET A C 1
ATOM 907 O O . MET A 1 111 ? 6.812 -7.576 -5.865 1.00 95.75 111 MET A O 1
ATOM 911 N N . ILE A 1 112 ? 8.250 -9.274 -6.179 1.00 96.12 112 ILE A N 1
ATOM 912 C CA . ILE A 1 112 ? 7.941 -9.954 -4.921 1.00 96.12 112 ILE A CA 1
ATOM 913 C C . ILE A 1 112 ? 9.198 -10.019 -4.050 1.00 96.12 112 ILE A C 1
ATOM 915 O O . ILE A 1 112 ? 10.280 -10.398 -4.514 1.00 96.12 112 ILE A O 1
ATOM 919 N N . VAL A 1 113 ? 9.044 -9.640 -2.783 1.00 97.31 113 VAL A N 1
ATOM 920 C CA . VAL A 1 113 ? 10.086 -9.657 -1.746 1.00 97.31 113 VAL A CA 1
ATOM 921 C C . VAL A 1 113 ? 9.594 -10.385 -0.500 1.00 97.31 113 VAL A C 1
ATOM 923 O O . VAL A 1 113 ? 8.435 -10.768 -0.409 1.00 97.31 113 VAL A O 1
ATOM 926 N N . LYS A 1 114 ? 10.474 -10.578 0.476 1.00 96.81 114 LYS A N 1
ATOM 927 C CA . LYS A 1 114 ? 10.119 -10.911 1.861 1.00 96.81 114 LYS A CA 1
ATOM 928 C C . LYS A 1 114 ? 10.493 -9.759 2.775 1.00 96.81 114 LYS A C 1
ATOM 930 O O . LYS A 1 114 ? 11.476 -9.081 2.483 1.00 96.81 114 LYS A O 1
ATOM 935 N N . ASP A 1 115 ? 9.794 -9.634 3.896 1.00 95.94 115 ASP A N 1
ATOM 936 C CA . ASP A 1 115 ? 10.090 -8.675 4.964 1.00 95.94 115 ASP A CA 1
ATOM 937 C C . ASP A 1 115 ? 10.039 -7.213 4.463 1.00 95.94 115 ASP A C 1
ATOM 939 O O . ASP A 1 115 ? 10.952 -6.425 4.701 1.00 95.94 115 ASP A O 1
ATOM 943 N N . LEU A 1 116 ? 8.981 -6.854 3.729 1.00 96.38 116 LEU A N 1
ATOM 944 C CA . LEU A 1 116 ? 8.748 -5.518 3.173 1.00 96.38 116 LEU A CA 1
ATOM 945 C C . LEU A 1 116 ? 8.450 -4.475 4.263 1.00 96.38 116 LEU A C 1
ATOM 947 O O . LEU A 1 116 ? 8.873 -3.332 4.132 1.00 96.38 116 LEU A O 1
ATOM 951 N N . GLY A 1 117 ? 7.736 -4.863 5.326 1.00 91.69 117 GLY A N 1
ATOM 952 C CA . GLY A 1 117 ? 7.165 -3.944 6.334 1.00 91.69 117 GLY A CA 1
ATOM 953 C C . GLY A 1 117 ? 5.676 -3.638 6.129 1.00 91.69 117 GLY 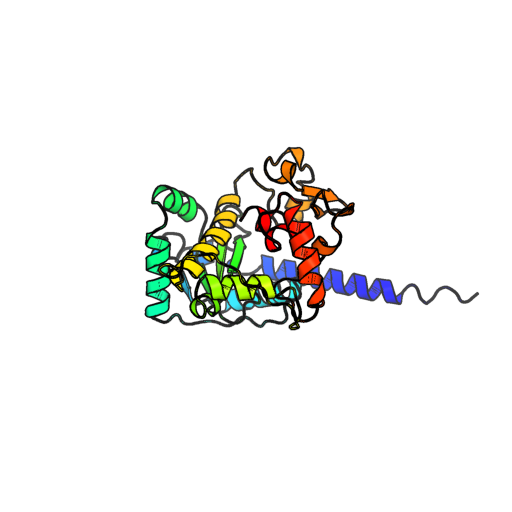A C 1
ATOM 954 O O . GLY A 1 117 ? 5.053 -2.956 6.936 1.00 91.69 117 GLY A O 1
ATOM 955 N N . GLY A 1 118 ? 5.084 -4.200 5.075 1.00 91.50 118 GLY A N 1
ATOM 956 C CA . GLY A 1 118 ? 3.665 -4.133 4.745 1.00 91.50 118 GLY A CA 1
ATOM 957 C C . GLY A 1 118 ? 3.275 -5.319 3.864 1.00 91.50 118 GLY A C 1
ATOM 958 O O . GLY A 1 118 ? 3.963 -6.336 3.841 1.00 91.50 118 GLY A O 1
ATOM 959 N N . THR A 1 119 ? 2.168 -5.202 3.134 1.00 93.31 119 THR A N 1
ATOM 960 C CA . THR A 1 119 ? 1.700 -6.259 2.210 1.00 93.31 119 THR A CA 1
ATOM 961 C C . THR A 1 119 ? 1.944 -5.907 0.750 1.00 93.31 119 THR A C 1
ATOM 963 O O . THR A 1 119 ? 2.282 -6.788 -0.039 1.00 93.31 119 THR A O 1
ATOM 966 N N . GLY A 1 120 ? 1.836 -4.623 0.423 1.00 95.25 120 GLY A N 1
ATOM 967 C CA . GLY A 1 120 ? 2.101 -4.050 -0.883 1.00 95.25 120 GLY A CA 1
ATOM 968 C C . GLY A 1 120 ? 2.720 -2.662 -0.753 1.00 95.25 120 GLY A C 1
ATOM 969 O O . GLY A 1 120 ? 2.646 -2.023 0.300 1.00 95.25 120 GLY A O 1
ATOM 970 N N . LEU A 1 121 ? 3.381 -2.244 -1.822 1.00 95.38 121 LEU A N 1
ATOM 971 C CA . LEU A 1 121 ? 3.894 -0.903 -2.037 1.00 95.38 121 LEU A CA 1
ATOM 972 C C . LEU A 1 121 ? 3.756 -0.585 -3.523 1.00 95.38 121 LEU A C 1
ATOM 974 O O . LEU A 1 121 ? 4.291 -1.313 -4.361 1.00 95.38 121 LEU A O 1
ATOM 978 N N . THR A 1 122 ? 3.134 0.543 -3.843 1.00 96.62 122 THR A N 1
ATOM 979 C CA . THR A 1 122 ? 3.200 1.144 -5.175 1.00 96.62 122 THR A CA 1
ATOM 980 C C . THR A 1 122 ? 4.076 2.382 -5.145 1.00 96.62 122 THR A C 1
ATOM 982 O O . THR A 1 122 ? 3.929 3.249 -4.286 1.00 96.62 122 THR A O 1
ATOM 985 N N . ASP A 1 123 ? 4.962 2.500 -6.127 1.00 95.00 123 ASP A N 1
ATOM 986 C CA . ASP A 1 123 ? 5.780 3.694 -6.308 1.00 95.00 123 ASP A CA 1
ATOM 987 C C . ASP A 1 123 ? 6.015 3.974 -7.801 1.00 95.00 123 ASP A C 1
ATOM 989 O O . ASP A 1 123 ? 5.617 3.204 -8.679 1.00 95.00 123 ASP A O 1
ATOM 993 N N . VAL A 1 124 ? 6.613 5.120 -8.110 1.00 93.81 124 VAL A N 1
ATOM 994 C CA . VAL A 1 124 ? 6.853 5.575 -9.480 1.00 93.81 124 VAL A CA 1
ATOM 995 C C . VAL A 1 124 ? 8.276 5.397 -9.941 1.00 93.81 124 VAL A C 1
ATOM 997 O O . VAL A 1 124 ? 9.203 5.314 -9.146 1.00 93.81 124 VAL A O 1
ATOM 1000 N N . VAL A 1 125 ? 8.438 5.448 -11.258 1.00 95.62 125 VAL A N 1
ATOM 1001 C CA . VAL A 1 125 ? 9.719 5.681 -11.916 1.00 95.62 125 VAL A CA 1
ATOM 1002 C C . VAL A 1 125 ? 9.928 7.195 -12.025 1.00 95.62 125 VAL A C 1
ATOM 1004 O O . VAL A 1 125 ? 9.246 7.857 -12.798 1.00 95.62 125 VAL A O 1
ATOM 1007 N N . PHE A 1 126 ? 10.856 7.794 -11.276 1.00 92.44 126 PHE A N 1
ATOM 1008 C CA . PHE A 1 126 ? 11.012 9.258 -11.277 1.00 92.44 126 PHE A CA 1
ATOM 1009 C C . PHE A 1 126 ? 11.423 9.858 -12.625 1.00 92.44 126 PHE A C 1
ATOM 1011 O O . PHE A 1 126 ? 11.105 11.024 -12.867 1.00 92.44 126 PHE A O 1
ATOM 1018 N N . GLU A 1 127 ? 12.119 9.108 -13.486 1.00 94.00 127 GLU A N 1
ATOM 1019 C CA . GLU A 1 127 ? 12.421 9.549 -14.856 1.00 94.00 127 GLU A CA 1
ATOM 1020 C C . GLU A 1 127 ? 11.143 9.785 -15.680 1.00 94.00 127 GLU A C 1
ATOM 1022 O O . GLU A 1 127 ? 11.090 10.715 -16.483 1.00 94.00 127 GLU A O 1
ATOM 1027 N N . ASP A 1 128 ? 10.096 8.994 -15.438 1.00 93.62 128 ASP A N 1
ATOM 1028 C CA . ASP A 1 128 ? 8.786 9.127 -16.069 1.00 93.62 128 ASP A CA 1
ATOM 1029 C C . ASP A 1 128 ? 7.684 8.835 -15.041 1.00 93.62 128 ASP A C 1
ATOM 1031 O O . ASP A 1 128 ? 7.232 7.700 -14.893 1.00 93.62 128 ASP A O 1
ATOM 1035 N N . LYS A 1 129 ? 7.222 9.885 -14.346 1.00 90.88 129 LYS A N 1
ATOM 1036 C CA . LYS A 1 129 ? 6.187 9.792 -13.298 1.00 90.88 129 LYS A CA 1
ATOM 1037 C C . LYS A 1 129 ? 4.845 9.244 -13.801 1.00 90.88 129 LYS A C 1
ATOM 1039 O O . LYS A 1 129 ? 3.985 8.924 -12.988 1.00 90.88 129 LYS A O 1
ATOM 1044 N N . SER A 1 130 ? 4.660 9.111 -15.119 1.00 92.50 130 SER A N 1
ATOM 1045 C CA . SER A 1 130 ? 3.491 8.436 -15.682 1.00 92.50 130 SER A CA 1
ATOM 1046 C C . SER A 1 130 ? 3.531 6.913 -15.504 1.00 92.50 130 SER A C 1
ATOM 1048 O O . SER A 1 130 ? 2.541 6.230 -15.792 1.00 92.50 130 SER A O 1
ATOM 1050 N N . LYS A 1 131 ? 4.678 6.391 -15.056 1.00 95.88 131 LYS A N 1
ATOM 1051 C CA . LYS A 1 131 ? 4.984 4.980 -14.880 1.00 95.88 131 LYS A CA 1
ATOM 1052 C C . LYS A 1 131 ? 5.209 4.649 -13.415 1.00 95.88 131 LYS A C 1
ATOM 1054 O O . LYS A 1 131 ? 5.862 5.400 -12.692 1.00 95.88 131 LYS A O 1
ATOM 1059 N N . GLY A 1 132 ? 4.733 3.481 -13.007 1.00 96.56 132 GLY A N 1
ATOM 1060 C CA . GLY A 1 132 ? 4.951 2.972 -11.661 1.00 96.56 132 GLY A CA 1
ATOM 1061 C C . GLY A 1 132 ? 5.117 1.473 -11.617 1.00 96.56 132 GLY A C 1
ATOM 1062 O O . GLY A 1 132 ? 4.893 0.775 -12.605 1.00 96.56 132 GLY A O 1
ATOM 1063 N N . TYR A 1 133 ? 5.552 0.995 -10.469 1.00 97.69 133 TYR A N 1
ATOM 1064 C CA . TYR A 1 133 ? 5.788 -0.404 -10.180 1.00 97.69 133 TYR A CA 1
ATOM 1065 C C . TYR A 1 133 ? 5.124 -0.768 -8.860 1.00 97.69 133 TYR A C 1
ATOM 1067 O O . TYR A 1 133 ? 4.895 0.094 -8.012 1.00 97.69 133 TYR A O 1
ATOM 1075 N N . ILE A 1 134 ? 4.824 -2.053 -8.710 1.00 97.94 134 ILE A N 1
ATOM 1076 C CA . ILE A 1 134 ? 4.246 -2.603 -7.488 1.00 97.94 134 ILE A CA 1
ATOM 1077 C C . ILE A 1 134 ? 5.245 -3.585 -6.887 1.00 97.94 134 ILE A C 1
ATOM 1079 O O . ILE A 1 134 ? 5.889 -4.351 -7.607 1.00 97.94 134 ILE A O 1
ATOM 1083 N N . VAL A 1 135 ? 5.374 -3.576 -5.569 1.00 98.06 135 VAL A N 1
ATOM 1084 C CA . VAL A 1 135 ? 6.134 -4.558 -4.804 1.00 98.06 135 VAL A CA 1
ATOM 1085 C C . VAL A 1 135 ? 5.194 -5.203 -3.799 1.00 98.06 135 VAL A C 1
ATOM 1087 O O . VAL A 1 135 ? 4.545 -4.494 -3.041 1.00 98.06 135 VAL A O 1
ATOM 1090 N N . PHE A 1 136 ? 5.135 -6.532 -3.761 1.00 97.75 136 PHE A N 1
ATOM 1091 C CA . PHE A 1 136 ? 4.401 -7.258 -2.726 1.00 97.75 136 PHE A CA 1
ATOM 1092 C C . PHE A 1 136 ? 5.338 -8.021 -1.800 1.00 97.75 136 PHE A C 1
ATOM 1094 O O . PHE A 1 136 ? 6.383 -8.528 -2.221 1.00 97.75 136 PHE A O 1
ATOM 1101 N N . ASP A 1 137 ? 4.921 -8.157 -0.546 1.00 96.94 137 ASP A N 1
ATOM 1102 C CA . ASP A 1 137 ? 5.527 -9.112 0.374 1.00 96.94 137 ASP A CA 1
ATOM 1103 C C . ASP A 1 137 ? 4.981 -10.521 0.108 1.00 96.94 137 ASP A C 1
ATOM 1105 O O . ASP A 1 137 ? 3.778 -10.721 -0.024 1.00 96.94 137 ASP A O 1
ATOM 1109 N N . ALA A 1 138 ? 5.846 -11.529 0.098 1.00 95.94 138 ALA A N 1
ATOM 1110 C CA . ALA A 1 138 ? 5.495 -12.941 0.000 1.00 95.94 138 ALA A CA 1
ATOM 1111 C C . ALA A 1 138 ? 4.498 -13.411 1.077 1.00 95.94 138 ALA A C 1
ATOM 1113 O O . ALA A 1 138 ? 3.808 -14.413 0.884 1.00 95.94 138 ALA A O 1
ATOM 1114 N N . LEU A 1 139 ? 4.402 -12.692 2.199 1.00 94.25 139 LEU A N 1
ATOM 1115 C CA . LEU A 1 139 ? 3.368 -12.839 3.226 1.00 94.25 139 LEU A CA 1
ATOM 1116 C C . LEU A 1 139 ? 1.953 -12.901 2.634 1.00 94.25 139 LEU A C 1
ATOM 1118 O O . LEU A 1 139 ? 1.116 -13.604 3.203 1.00 94.25 139 LEU A O 1
ATOM 1122 N N . ILE A 1 140 ? 1.671 -12.222 1.514 1.00 92.19 140 ILE A N 1
ATOM 1123 C CA . ILE A 1 140 ? 0.340 -12.245 0.883 1.00 92.19 140 ILE A CA 1
ATOM 1124 C C . ILE A 1 140 ? -0.128 -13.670 0.552 1.00 92.19 140 ILE A C 1
ATOM 1126 O O . ILE A 1 140 ? -1.321 -13.939 0.582 1.00 92.19 140 ILE A O 1
ATOM 1130 N N . PHE A 1 141 ? 0.801 -14.605 0.323 1.00 95.25 141 PHE A N 1
ATOM 1131 C CA . PHE A 1 141 ? 0.488 -16.002 0.010 1.00 95.25 141 PHE A CA 1
ATOM 1132 C C . PHE A 1 141 ? 0.249 -16.875 1.251 1.00 95.25 141 PHE A C 1
ATOM 1134 O O . PHE A 1 141 ? -0.023 -18.063 1.128 1.00 95.25 141 PHE A O 1
ATOM 1141 N N . SER A 1 142 ? 0.383 -16.317 2.458 1.00 95.12 142 SER A N 1
ATOM 1142 C CA . SER A 1 142 ? 0.324 -17.075 3.718 1.00 95.12 142 SER A CA 1
ATOM 1143 C C . SER A 1 142 ? -1.020 -16.996 4.445 1.00 95.12 142 SER A C 1
ATOM 1145 O O . SER A 1 142 ? -1.167 -17.596 5.511 1.00 95.12 142 SER A O 1
ATOM 1147 N N . LYS A 1 143 ? -1.977 -16.216 3.927 1.00 96.25 143 LYS A N 1
ATOM 1148 C CA . LYS A 1 143 ? -3.261 -15.939 4.586 1.00 96.25 143 LYS A CA 1
ATOM 1149 C C . LYS A 1 143 ? -4.391 -15.903 3.571 1.00 96.25 143 LYS A C 1
ATOM 1151 O O . LYS A 1 143 ? -4.240 -15.323 2.500 1.00 96.25 143 LYS A O 1
ATOM 1156 N N . LYS A 1 144 ? -5.539 -16.463 3.941 1.00 97.94 144 LYS A N 1
ATOM 1157 C CA . LYS A 1 144 ? -6.792 -16.272 3.203 1.00 97.94 144 LYS A CA 1
ATOM 1158 C C . LYS A 1 144 ? -7.349 -14.866 3.437 1.00 97.94 144 LYS A C 1
ATOM 1160 O O . LYS A 1 144 ? -6.940 -14.193 4.384 1.00 97.94 144 LYS A O 1
ATOM 1165 N N . ALA A 1 145 ? -8.309 -14.432 2.621 1.00 97.88 145 ALA A N 1
ATOM 1166 C CA . ALA A 1 145 ? -8.848 -13.066 2.636 1.00 97.88 145 ALA A CA 1
ATOM 1167 C C . ALA A 1 145 ? -9.250 -12.562 4.036 1.00 97.88 145 ALA A C 1
ATOM 1169 O O . ALA A 1 145 ? -8.782 -11.510 4.479 1.00 97.88 145 ALA A O 1
ATOM 1170 N N . ASN A 1 146 ? -10.051 -13.338 4.772 1.00 98.06 146 ASN A N 1
ATOM 1171 C CA . ASN A 1 146 ? -10.552 -12.940 6.093 1.00 98.06 146 ASN A CA 1
ATOM 1172 C C . ASN A 1 146 ? -9.448 -12.946 7.163 1.00 98.06 146 ASN A C 1
ATOM 1174 O O . ASN A 1 146 ? -9.442 -12.118 8.076 1.00 98.06 146 ASN A O 1
ATOM 1178 N N . GLU A 1 147 ? -8.485 -13.862 7.047 1.00 97.75 147 GLU A N 1
ATOM 1179 C CA . GLU A 1 147 ? -7.336 -13.952 7.955 1.00 97.75 147 GLU A CA 1
ATOM 1180 C C . GLU A 1 147 ? -6.372 -12.788 7.728 1.00 97.75 147 GLU A C 1
ATOM 1182 O O . GLU A 1 147 ? -5.901 -12.170 8.684 1.00 97.75 147 GLU A O 1
ATOM 1187 N N . TRP A 1 148 ? -6.108 -12.469 6.459 1.00 97.56 148 TRP A N 1
ATOM 1188 C CA . TRP A 1 148 ? -5.281 -11.345 6.055 1.00 97.56 148 TRP A CA 1
ATOM 1189 C C . TRP A 1 148 ? -5.874 -10.031 6.550 1.00 97.56 148 TRP A C 1
ATOM 1191 O O . TRP A 1 148 ? -5.185 -9.267 7.227 1.00 97.56 148 TRP A O 1
ATOM 1201 N N . CYS A 1 149 ? -7.158 -9.787 6.284 1.00 96.88 149 CYS A N 1
ATOM 1202 C CA . CYS A 1 149 ? -7.774 -8.526 6.664 1.00 96.88 149 CYS A CA 1
ATOM 1203 C C . CYS A 1 149 ? -7.913 -8.398 8.181 1.00 96.88 149 CYS A C 1
ATOM 1205 O O . CYS A 1 149 ? -7.640 -7.339 8.736 1.00 96.88 149 CYS A O 1
ATOM 1207 N N . THR A 1 150 ? -8.218 -9.493 8.886 1.00 97.19 150 THR A N 1
ATOM 1208 C CA . THR A 1 150 ? -8.217 -9.500 10.354 1.00 97.19 150 THR A CA 1
ATOM 1209 C C . THR A 1 150 ? -6.833 -9.171 10.908 1.00 97.19 150 THR A C 1
ATOM 1211 O O . THR A 1 150 ? -6.722 -8.357 11.823 1.00 97.19 150 THR A O 1
ATOM 1214 N N . TRP A 1 151 ? -5.772 -9.760 10.350 1.00 96.38 151 TRP A N 1
ATOM 1215 C CA . TRP A 1 151 ? -4.395 -9.472 10.750 1.00 96.38 151 TRP A CA 1
ATOM 1216 C C . TRP A 1 151 ? -4.012 -8.008 10.480 1.00 96.38 151 TRP A C 1
ATOM 1218 O O . TRP A 1 151 ? -3.533 -7.331 11.392 1.00 96.38 151 TRP A O 1
ATOM 1228 N N . LYS A 1 152 ? -4.288 -7.492 9.274 1.00 95.81 152 LYS A N 1
ATOM 1229 C CA . LYS A 1 152 ? -4.018 -6.097 8.891 1.00 95.81 152 LYS A CA 1
ATOM 1230 C C . LYS A 1 152 ? -4.734 -5.122 9.824 1.00 95.81 152 LYS A C 1
ATOM 1232 O O . LYS A 1 152 ? -4.090 -4.257 10.414 1.00 95.81 152 LYS A O 1
ATOM 1237 N N . GLU A 1 153 ? -6.047 -5.275 9.975 1.00 96.00 153 GLU A N 1
ATOM 1238 C CA . GLU A 1 153 ? -6.903 -4.375 10.757 1.00 96.00 153 GLU A CA 1
ATOM 1239 C C . GLU A 1 153 ? -6.662 -4.485 12.273 1.00 96.00 153 GLU A C 1
ATOM 1241 O O . GLU A 1 153 ? -7.003 -3.571 13.026 1.00 96.00 153 GLU A O 1
ATOM 1246 N N . SER A 1 154 ? -6.021 -5.567 12.731 1.00 96.44 154 SER A N 1
ATOM 1247 C CA . SER A 1 154 ? -5.540 -5.700 14.113 1.00 96.44 154 SER A CA 1
ATOM 1248 C C . SER A 1 154 ? -4.172 -5.051 14.342 1.00 96.44 154 SER A C 1
ATOM 1250 O O . SER A 1 154 ? -3.869 -4.697 15.478 1.00 96.44 154 SER A O 1
ATOM 1252 N N . SER A 1 155 ? -3.352 -4.872 13.298 1.00 95.50 155 SER A N 1
ATOM 1253 C CA . SER A 1 155 ? -1.965 -4.386 13.419 1.00 95.50 155 SER A CA 1
ATOM 1254 C C . SER A 1 155 ? -1.774 -3.037 14.135 1.00 95.50 155 SER A C 1
ATOM 1256 O O . SER A 1 155 ? -0.726 -2.867 14.761 1.00 95.50 155 SER A O 1
ATOM 1258 N N . PRO A 1 156 ? -2.737 -2.088 14.131 1.00 96.62 156 PRO A N 1
ATOM 1259 C CA . PRO A 1 156 ? -2.591 -0.841 14.882 1.00 96.62 156 PRO A CA 1
ATOM 1260 C C . PRO A 1 156 ? -2.724 -0.998 16.400 1.00 96.62 156 PRO A C 1
ATOM 1262 O O . PRO A 1 156 ? -2.495 -0.027 17.124 1.00 96.62 156 PRO A O 1
ATOM 1265 N N . PHE A 1 157 ? -3.140 -2.168 16.891 1.00 97.06 157 PHE A N 1
ATOM 1266 C CA . PHE A 1 157 ? -3.485 -2.407 18.288 1.00 97.06 157 PHE A CA 1
ATOM 1267 C C . PHE A 1 157 ? -2.619 -3.510 18.892 1.00 97.06 157 PHE A C 1
ATOM 1269 O O . PHE A 1 157 ? -2.278 -4.498 18.246 1.00 97.06 157 PHE A O 1
ATOM 1276 N N . LYS A 1 158 ? -2.304 -3.370 20.178 1.00 97.06 158 LYS A N 1
ATOM 1277 C CA . LYS A 1 158 ? -1.681 -4.432 20.967 1.00 97.06 158 LYS A CA 1
ATOM 1278 C C . LYS A 1 158 ? -2.651 -5.594 21.171 1.00 97.06 158 LYS A C 1
ATOM 1280 O O . LYS A 1 158 ? -3.877 -5.429 21.167 1.00 97.06 158 LYS A O 1
ATOM 1285 N N . GLU A 1 159 ? -2.093 -6.774 21.414 1.00 95.88 159 GLU A N 1
ATOM 1286 C CA . GLU A 1 159 ? -2.880 -7.923 21.848 1.00 95.88 159 GLU A CA 1
ATOM 1287 C C . GLU A 1 159 ? -3.528 -7.664 23.216 1.00 95.88 159 GLU A C 1
ATOM 1289 O O . GLU A 1 159 ? -2.935 -7.043 24.096 1.00 95.88 159 GLU A O 1
ATOM 1294 N N . GLY A 1 160 ? -4.756 -8.149 23.400 1.00 95.75 160 GLY A N 1
ATOM 1295 C CA . GLY A 1 160 ? -5.491 -7.999 24.650 1.00 95.75 160 GLY A CA 1
ATOM 1296 C C . GLY A 1 160 ? -6.869 -8.652 24.596 1.00 95.75 160 GLY A C 1
ATOM 1297 O O . GLY A 1 160 ? -7.086 -9.611 23.847 1.00 95.75 160 GLY A O 1
ATOM 1298 N N . THR A 1 161 ? -7.781 -8.122 25.410 1.00 95.94 161 THR A N 1
ATOM 1299 C CA . THR A 1 161 ? -9.133 -8.651 25.645 1.00 95.94 161 THR A CA 1
ATOM 1300 C C . THR A 1 161 ? -10.032 -8.575 24.412 1.00 95.94 161 THR A C 1
ATOM 1302 O O . THR A 1 161 ? -10.778 -9.510 24.131 1.00 95.94 161 THR A O 1
ATOM 1305 N N . TYR A 1 162 ? -9.970 -7.477 23.661 1.00 96.62 162 TYR A N 1
ATOM 1306 C CA . TYR A 1 162 ? -10.735 -7.288 22.437 1.00 96.62 162 TYR A CA 1
ATOM 1307 C C . TYR A 1 162 ? -10.020 -7.925 21.250 1.00 96.62 162 TYR A C 1
ATOM 1309 O O . TYR A 1 162 ? -8.806 -7.781 21.067 1.00 96.62 162 TYR A O 1
ATOM 1317 N N . LYS A 1 163 ? -10.800 -8.620 20.423 1.00 96.06 163 LYS A N 1
ATOM 1318 C CA . LYS A 1 163 ? -10.348 -9.251 19.187 1.00 96.06 163 LYS A CA 1
ATOM 1319 C C . LYS A 1 163 ? -11.159 -8.704 18.027 1.00 96.06 163 LYS A C 1
ATOM 1321 O O . LYS A 1 163 ? -12.376 -8.561 18.128 1.00 96.06 163 LYS A O 1
ATOM 1326 N N . LEU A 1 164 ? -10.467 -8.422 16.934 1.00 94.94 164 LEU A N 1
ATOM 1327 C CA . LEU A 1 164 ? -11.084 -8.017 15.689 1.00 94.94 164 LEU A CA 1
ATOM 1328 C C . LEU A 1 164 ? -11.356 -9.254 14.833 1.00 94.94 164 LEU A C 1
ATOM 1330 O O . LEU A 1 164 ? -10.568 -10.197 14.829 1.00 94.94 164 LEU A O 1
ATOM 1334 N N . LYS A 1 165 ? -12.468 -9.235 14.102 1.00 95.88 165 LYS A N 1
ATOM 1335 C CA . LYS A 1 165 ? -12.734 -10.154 12.998 1.00 95.88 165 LYS A CA 1
ATOM 1336 C C . LYS A 1 165 ? -13.174 -9.317 11.809 1.00 95.88 165 LYS A C 1
ATOM 1338 O O . LYS A 1 165 ? -14.192 -8.637 11.884 1.00 95.88 165 LYS A O 1
ATOM 1343 N N . CYS A 1 166 ? -12.405 -9.374 10.736 1.00 95.62 166 CYS A N 1
ATOM 1344 C CA . CYS A 1 166 ? -12.750 -8.766 9.465 1.00 95.62 166 CYS A CA 1
ATOM 1345 C C . CYS A 1 166 ? -13.197 -9.862 8.486 1.00 95.62 166 CYS A C 1
ATOM 1347 O O . CYS A 1 166 ? -12.689 -10.985 8.518 1.00 95.62 166 CYS A O 1
ATOM 1349 N N . THR A 1 167 ? -14.191 -9.537 7.659 1.00 96.00 167 THR A N 1
ATOM 1350 C CA . THR A 1 167 ? -14.743 -10.429 6.633 1.00 96.00 167 THR A CA 1
ATOM 1351 C C . THR A 1 167 ? -14.707 -9.686 5.302 1.00 96.00 167 THR A C 1
ATOM 1353 O O . THR A 1 167 ? -15.406 -8.689 5.149 1.00 96.00 167 THR A O 1
ATOM 1356 N N . LEU A 1 168 ? -13.859 -10.142 4.382 1.00 94.25 168 LEU A N 1
ATOM 1357 C CA . LEU A 1 168 ? -13.771 -9.659 3.001 1.00 94.25 168 LEU A CA 1
ATOM 1358 C C . LEU A 1 168 ? -14.444 -10.603 2.006 1.00 94.25 168 LEU A C 1
ATOM 1360 O O . LEU A 1 168 ? -14.812 -10.166 0.922 1.00 94.25 168 LEU A O 1
ATOM 1364 N N . ALA A 1 169 ? -14.578 -11.878 2.361 1.00 95.56 169 ALA A N 1
ATOM 1365 C CA . ALA A 1 169 ? -15.150 -12.902 1.504 1.00 95.56 169 ALA A CA 1
ATOM 1366 C C . ALA A 1 169 ? -16.014 -13.867 2.320 1.00 95.56 169 ALA A C 1
ATOM 1368 O O . ALA A 1 169 ? -15.709 -14.144 3.488 1.00 95.56 169 ALA A O 1
ATOM 1369 N N . ASP A 1 170 ? -17.061 -14.394 1.690 1.00 96.19 170 ASP A N 1
ATOM 1370 C CA . ASP A 1 170 ? -17.840 -15.508 2.228 1.00 96.19 170 ASP A CA 1
ATOM 1371 C C . ASP A 1 170 ? -16.972 -16.777 2.330 1.00 96.19 170 ASP A C 1
ATOM 1373 O O . ASP A 1 170 ? -15.877 -16.854 1.766 1.00 96.19 170 ASP A O 1
ATOM 1377 N N . ASP A 1 171 ? -17.421 -17.776 3.093 1.00 93.81 171 ASP A N 1
ATOM 1378 C CA . ASP A 1 171 ? -16.593 -18.941 3.441 1.00 93.81 171 ASP A CA 1
ATOM 1379 C C . ASP A 1 171 ? -16.098 -19.736 2.215 1.00 93.81 171 ASP A C 1
ATOM 1381 O O . ASP A 1 171 ? -14.985 -20.267 2.240 1.00 93.81 171 ASP A O 1
ATOM 1385 N N . ASP A 1 172 ? -16.883 -19.793 1.137 1.00 95.38 172 ASP A N 1
ATOM 1386 C CA . ASP A 1 172 ? -16.537 -20.453 -0.129 1.00 95.38 172 ASP A CA 1
ATOM 1387 C C . ASP A 1 172 ? -15.573 -19.633 -1.005 1.00 95.38 172 ASP A C 1
ATOM 1389 O O . ASP A 1 172 ? -14.902 -20.194 -1.871 1.00 95.38 172 ASP A O 1
ATOM 1393 N N . GLN A 1 173 ? -15.451 -18.330 -0.739 1.00 94.75 173 GLN A N 1
ATOM 1394 C CA . GLN A 1 173 ? -14.562 -17.390 -1.431 1.00 94.75 173 GLN A CA 1
ATOM 1395 C C . GLN A 1 173 ? -13.368 -16.944 -0.569 1.00 94.75 173 GLN A C 1
ATOM 1397 O O . GLN A 1 173 ? -12.499 -16.199 -1.023 1.00 94.75 173 GLN A O 1
ATOM 1402 N N . ASN A 1 174 ? -13.280 -17.404 0.682 1.00 97.69 174 ASN A N 1
ATOM 1403 C CA . ASN A 1 174 ? -12.190 -17.085 1.598 1.00 97.69 174 ASN A CA 1
ATOM 1404 C C . ASN A 1 174 ? -10.919 -17.874 1.232 1.00 97.69 174 ASN A C 1
ATOM 1406 O O . ASN A 1 174 ? -10.563 -18.872 1.873 1.00 97.69 174 ASN A O 1
ATOM 1410 N N . THR A 1 175 ? -10.231 -17.418 0.186 1.00 97.44 175 THR A N 1
ATOM 1411 C CA . THR A 1 175 ? -9.006 -18.024 -0.350 1.00 97.44 175 THR A CA 1
ATOM 1412 C C . THR A 1 175 ? -7.831 -17.041 -0.350 1.00 97.44 175 THR A C 1
ATOM 1414 O O . THR A 1 175 ? -7.975 -15.867 0.009 1.00 97.44 175 THR A O 1
ATOM 1417 N N . VAL A 1 176 ? -6.641 -17.536 -0.701 1.00 97.38 176 VAL A N 1
ATOM 1418 C CA . VAL A 1 176 ? -5.428 -16.714 -0.849 1.00 97.38 176 VAL A CA 1
ATOM 1419 C C . VAL A 1 176 ? -5.528 -15.838 -2.099 1.00 97.38 176 VAL A C 1
ATOM 1421 O O . VAL A 1 176 ? -5.155 -14.670 -2.060 1.00 97.38 176 VAL A O 1
ATOM 1424 N N . GLU A 1 177 ? -6.090 -16.365 -3.187 1.00 96.88 177 GLU A N 1
ATOM 1425 C CA . GLU A 1 177 ? -6.356 -15.635 -4.428 1.00 96.88 177 GLU A CA 1
ATOM 1426 C C . GLU A 1 177 ? -7.239 -14.418 -4.165 1.00 96.88 177 GLU A C 1
ATOM 1428 O O . GLU A 1 177 ? -6.915 -13.330 -4.628 1.00 96.88 177 GLU A O 1
ATOM 1433 N N . GLN A 1 178 ? -8.300 -14.567 -3.364 1.00 96.75 178 GLN A N 1
ATOM 1434 C CA . GLN A 1 178 ? -9.191 -13.452 -3.046 1.00 96.75 178 GLN A CA 1
ATOM 1435 C C . GLN A 1 178 ? -8.505 -12.387 -2.177 1.00 96.75 178 GLN A C 1
ATOM 1437 O O . GLN A 1 178 ? -8.751 -11.192 -2.354 1.00 96.75 178 GLN A O 1
ATOM 1442 N N . ALA A 1 179 ? -7.614 -12.802 -1.265 1.00 97.12 179 ALA A N 1
ATOM 1443 C CA . ALA A 1 179 ? -6.775 -11.874 -0.509 1.00 97.12 179 ALA A CA 1
ATOM 1444 C C . ALA A 1 179 ? -5.852 -11.094 -1.452 1.00 97.12 179 ALA A C 1
ATOM 1446 O O . ALA A 1 179 ? -5.799 -9.866 -1.399 1.00 97.12 179 ALA A O 1
ATOM 1447 N N . PHE A 1 180 ? -5.153 -11.808 -2.337 1.00 97.06 180 PHE A N 1
ATOM 1448 C CA . PHE A 1 180 ? -4.235 -11.202 -3.290 1.00 97.06 180 PHE A CA 1
ATOM 1449 C C . PHE A 1 180 ? -4.957 -10.287 -4.280 1.00 97.06 180 PHE A C 1
ATOM 1451 O O . PHE A 1 180 ? -4.448 -9.213 -4.569 1.00 97.06 180 PHE A O 1
ATOM 1458 N N . GLU A 1 181 ? -6.150 -10.651 -4.749 1.00 96.25 181 GLU A N 1
ATOM 1459 C CA . GLU A 1 181 ? -6.967 -9.800 -5.613 1.00 96.25 181 GLU A CA 1
ATOM 1460 C C . GLU A 1 181 ? -7.328 -8.483 -4.926 1.00 96.25 181 GLU A C 1
ATOM 1462 O O . GLU A 1 181 ? -7.113 -7.424 -5.512 1.00 96.25 181 GLU A O 1
ATOM 1467 N N . TYR A 1 182 ? -7.789 -8.520 -3.671 1.00 95.81 182 TYR A N 1
ATOM 1468 C CA . TYR A 1 182 ? -8.089 -7.302 -2.911 1.00 95.81 182 TYR A CA 1
ATOM 1469 C C . TYR A 1 182 ? -6.857 -6.391 -2.807 1.00 95.81 182 TYR A C 1
ATOM 1471 O O . TYR A 1 182 ? -6.921 -5.198 -3.103 1.00 95.81 182 TYR A O 1
ATOM 1479 N N . ILE A 1 183 ? -5.715 -6.965 -2.424 1.00 96.88 183 ILE A N 1
ATOM 1480 C CA . ILE A 1 183 ? -4.453 -6.234 -2.259 1.00 96.88 183 ILE A CA 1
ATOM 1481 C C . ILE A 1 183 ? -3.964 -5.682 -3.605 1.00 96.88 183 ILE A C 1
ATOM 1483 O O . ILE A 1 183 ? -3.531 -4.538 -3.695 1.00 96.88 183 ILE A O 1
ATOM 1487 N N . LEU A 1 184 ? -4.059 -6.466 -4.678 1.00 96.94 184 LEU A N 1
ATOM 1488 C CA . LEU A 1 184 ? -3.672 -6.041 -6.017 1.00 96.94 184 LEU A CA 1
ATOM 1489 C C . LEU A 1 184 ? -4.552 -4.894 -6.517 1.00 96.94 184 LEU A C 1
ATOM 1491 O O . LEU A 1 184 ? -4.035 -3.973 -7.145 1.00 96.94 184 LEU A O 1
ATOM 1495 N N . MET A 1 185 ? -5.856 -4.926 -6.241 1.00 96.69 185 MET A N 1
ATOM 1496 C CA . MET A 1 185 ? -6.770 -3.850 -6.621 1.00 96.69 185 MET A CA 1
ATOM 1497 C C . MET A 1 185 ? -6.451 -2.535 -5.898 1.00 96.69 185 MET A C 1
ATOM 1499 O O . MET A 1 185 ? -6.468 -1.494 -6.557 1.00 96.69 185 MET A O 1
ATOM 1503 N N . HIS A 1 186 ? -6.065 -2.593 -4.615 1.00 96.50 186 HIS A N 1
ATOM 1504 C CA . HIS A 1 186 ? -5.538 -1.443 -3.858 1.00 96.50 186 HIS A CA 1
ATOM 1505 C C . HIS A 1 186 ? -4.336 -0.821 -4.581 1.00 96.50 186 HIS A C 1
ATOM 1507 O O . HIS A 1 186 ? -4.331 0.354 -4.942 1.00 96.50 186 HIS A O 1
ATOM 1513 N N . GLU A 1 187 ? -3.325 -1.630 -4.899 1.00 97.12 187 GLU A N 1
ATOM 1514 C CA . GLU A 1 187 ? -2.117 -1.135 -5.570 1.00 97.12 187 GLU A CA 1
ATOM 1515 C C . GLU A 1 187 ? -2.382 -0.653 -7.011 1.00 97.12 187 GLU A C 1
ATOM 1517 O O . GLU A 1 187 ? -1.813 0.336 -7.484 1.00 97.12 187 GLU A O 1
ATOM 1522 N N . ILE A 1 188 ? -3.306 -1.297 -7.727 1.00 95.88 188 ILE A N 1
ATOM 1523 C CA . ILE A 1 188 ? -3.748 -0.853 -9.053 1.00 95.88 188 ILE A CA 1
ATOM 1524 C C . ILE A 1 188 ? -4.415 0.525 -8.984 1.00 95.88 188 ILE A C 1
ATOM 1526 O O . ILE A 1 188 ? -4.219 1.321 -9.908 1.00 95.88 188 ILE A O 1
ATOM 1530 N N . ALA A 1 189 ? -5.173 0.840 -7.930 1.00 94.94 189 ALA A N 1
ATOM 1531 C CA . ALA A 1 189 ? -5.787 2.157 -7.775 1.00 94.94 189 ALA A CA 1
ATOM 1532 C C . ALA A 1 189 ? -4.719 3.267 -7.764 1.00 94.94 189 ALA A C 1
ATOM 1534 O O . ALA A 1 189 ? -4.852 4.257 -8.495 1.00 94.94 189 ALA A O 1
ATOM 1535 N N . HIS A 1 190 ? -3.599 3.051 -7.066 1.00 95.06 190 HIS A N 1
ATOM 1536 C CA . HIS A 1 190 ? -2.442 3.957 -7.090 1.00 95.06 190 HIS A CA 1
ATOM 1537 C C . HIS A 1 190 ? -1.836 4.093 -8.488 1.00 95.06 190 HIS A C 1
ATOM 1539 O O . HIS A 1 190 ? -1.605 5.210 -8.959 1.00 95.06 190 HIS A O 1
ATOM 1545 N N . ILE A 1 191 ? -1.636 2.976 -9.199 1.00 95.75 191 ILE A N 1
ATOM 1546 C CA . ILE A 1 191 ? -1.131 2.978 -10.583 1.00 95.75 191 ILE A CA 1
ATOM 1547 C C . ILE A 1 191 ? -2.045 3.776 -11.517 1.00 95.75 191 ILE A C 1
ATOM 1549 O O . ILE A 1 191 ? -1.571 4.543 -12.361 1.00 95.75 191 ILE A O 1
ATOM 1553 N N . LEU A 1 192 ? -3.360 3.613 -11.391 1.00 93.50 192 LEU A N 1
ATOM 1554 C CA . LEU A 1 192 ? -4.329 4.343 -12.204 1.00 93.50 192 LEU A CA 1
ATOM 1555 C C . LEU A 1 192 ? -4.355 5.834 -11.858 1.00 93.50 192 LEU A C 1
ATOM 1557 O O . LEU A 1 192 ? -4.666 6.645 -12.736 1.00 93.50 192 LEU A O 1
ATOM 1561 N N . ASN A 1 193 ? -3.972 6.206 -10.634 1.00 91.50 193 ASN A N 1
ATOM 1562 C CA . ASN A 1 193 ? -3.898 7.593 -10.198 1.00 91.50 193 ASN A CA 1
ATOM 1563 C C . ASN A 1 193 ? -2.677 8.367 -10.745 1.00 91.50 193 ASN A C 1
ATOM 1565 O O . ASN A 1 193 ? -2.719 9.594 -10.786 1.00 91.50 193 ASN A O 1
ATOM 1569 N N . LEU A 1 194 ? -1.630 7.701 -11.255 1.00 89.19 194 LEU A N 1
ATOM 1570 C CA . LEU A 1 194 ? -0.366 8.344 -11.679 1.00 89.19 194 LEU A CA 1
ATOM 1571 C C . LEU A 1 194 ? -0.492 9.497 -12.689 1.00 89.19 194 LEU A C 1
ATOM 1573 O O . LEU A 1 194 ? 0.400 10.333 -12.772 1.00 89.19 194 LEU A O 1
ATOM 1577 N N . ASN A 1 195 ? -1.590 9.576 -13.445 1.00 76.44 195 ASN A N 1
ATOM 1578 C CA . ASN A 1 195 ? -1.911 10.735 -14.292 1.00 76.44 195 ASN A CA 1
ATOM 1579 C C . ASN A 1 195 ? -3.414 11.043 -14.288 1.00 76.44 195 ASN A C 1
ATOM 1581 O O . ASN A 1 195 ? -3.981 11.406 -15.321 1.00 76.44 195 ASN A O 1
ATOM 1585 N N . ASN A 1 196 ? -4.085 10.808 -13.163 1.00 74.06 196 ASN A N 1
ATOM 1586 C CA . ASN A 1 196 ? -5.520 11.021 -13.032 1.00 74.06 196 ASN A CA 1
ATOM 1587 C C . ASN A 1 196 ? -5.773 12.240 -12.134 1.00 74.06 196 ASN A C 1
ATOM 1589 O O . ASN A 1 196 ? -5.180 12.320 -11.063 1.00 74.06 196 ASN A O 1
ATOM 1593 N N . PRO A 1 197 ? -6.659 13.180 -12.506 1.00 71.69 197 PRO A N 1
ATOM 1594 C CA . PRO A 1 197 ? -7.012 14.319 -11.654 1.00 71.69 197 PRO A CA 1
ATOM 1595 C C . PRO A 1 197 ? -7.808 13.958 -10.382 1.00 71.69 197 PRO A C 1
ATOM 1597 O O . PRO A 1 197 ? -8.381 14.853 -9.764 1.00 71.69 197 PRO A O 1
ATOM 1600 N N . MET A 1 198 ? -7.902 12.685 -9.980 1.00 81.62 198 MET A N 1
ATOM 1601 C CA . MET A 1 198 ? -8.649 12.300 -8.773 1.00 81.62 198 MET A CA 1
ATOM 1602 C C . MET A 1 198 ? -7.915 12.691 -7.496 1.00 81.62 198 MET A C 1
ATOM 1604 O O . MET A 1 198 ? -8.541 13.232 -6.582 1.00 81.62 198 MET A O 1
ATOM 1608 N N . LEU A 1 199 ? -6.599 12.473 -7.457 1.00 87.81 199 LEU A N 1
ATOM 1609 C CA . LEU A 1 199 ? -5.744 12.829 -6.334 1.00 87.81 199 LEU A CA 1
ATOM 1610 C C . LEU A 1 199 ? -4.448 13.496 -6.801 1.00 87.81 199 LEU A C 1
ATOM 1612 O O . LEU A 1 199 ? -3.923 13.168 -7.867 1.00 87.81 199 LEU A O 1
ATOM 1616 N N . PRO A 1 200 ? -3.875 14.388 -5.980 1.00 86.12 200 PRO A N 1
ATOM 1617 C CA . PRO A 1 200 ? -2.539 14.898 -6.218 1.00 86.12 200 PRO A CA 1
ATOM 1618 C C . PRO A 1 200 ? -1.522 13.770 -6.135 1.00 86.12 200 PRO A C 1
ATOM 1620 O O . PRO A 1 200 ? -1.740 12.741 -5.494 1.00 86.12 200 PRO A O 1
ATOM 1623 N N . PHE A 1 201 ? -0.364 13.990 -6.737 1.00 83.00 201 PHE A N 1
ATOM 1624 C CA . PHE A 1 201 ? 0.700 13.008 -6.682 1.00 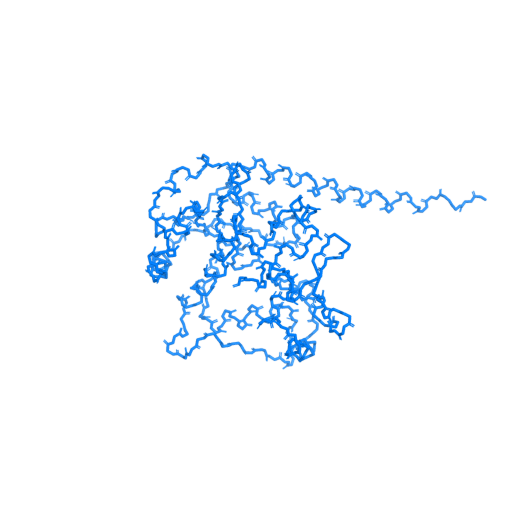83.00 201 PHE A CA 1
ATOM 1625 C C . PHE A 1 201 ? 1.377 12.982 -5.296 1.00 83.00 201 PHE A C 1
ATOM 1627 O O . PHE A 1 201 ? 1.618 14.039 -4.709 1.00 83.00 201 PHE A O 1
ATOM 1634 N N . TRP A 1 202 ? 1.681 11.789 -4.763 1.00 83.19 202 TRP A N 1
ATOM 1635 C CA . TRP A 1 202 ? 2.142 11.582 -3.374 1.00 83.19 202 TRP A CA 1
ATOM 1636 C C . TRP A 1 202 ? 3.596 11.982 -3.100 1.00 83.19 202 TRP A C 1
ATOM 1638 O O . TRP A 1 202 ? 4.082 11.883 -1.972 1.00 83.19 202 TRP A O 1
ATOM 1648 N N . ILE A 1 203 ? 4.310 12.492 -4.102 1.00 80.19 203 ILE A N 1
ATOM 1649 C CA . ILE A 1 203 ? 5.636 13.069 -3.890 1.00 80.19 203 ILE A CA 1
ATOM 1650 C C . ILE A 1 203 ? 5.500 14.419 -3.184 1.00 80.19 203 ILE A C 1
ATOM 1652 O O . ILE A 1 203 ? 4.743 15.286 -3.609 1.00 80.19 203 ILE A O 1
ATOM 1656 N N . GLU A 1 204 ? 6.324 14.646 -2.158 1.00 76.75 204 GLU A N 1
ATOM 1657 C CA . GLU A 1 204 ? 6.350 15.877 -1.351 1.00 76.75 204 GLU A CA 1
ATOM 1658 C C . GLU A 1 204 ? 6.327 17.176 -2.180 1.00 76.75 204 GLU A C 1
ATOM 1660 O O . GLU A 1 204 ? 5.635 18.131 -1.831 1.00 76.75 204 GLU A O 1
ATOM 1665 N N . GLU A 1 205 ? 7.080 17.228 -3.279 1.00 74.62 205 GLU A N 1
ATOM 1666 C CA . GLU A 1 205 ? 7.128 18.381 -4.186 1.00 74.62 205 GLU A CA 1
ATOM 1667 C C . GLU A 1 205 ? 5.763 18.691 -4.806 1.00 74.62 205 GLU A C 1
ATOM 1669 O O . GLU A 1 205 ? 5.419 19.860 -4.974 1.00 74.62 205 GLU A O 1
ATOM 1674 N N . ASP A 1 206 ? 4.993 17.656 -5.127 1.00 76.38 206 ASP A N 1
ATOM 1675 C CA . ASP A 1 206 ? 3.683 17.766 -5.752 1.00 76.38 206 ASP A CA 1
ATOM 1676 C C . ASP A 1 206 ? 2.592 17.974 -4.695 1.00 76.38 206 ASP A C 1
ATOM 1678 O O . ASP A 1 206 ? 1.717 18.812 -4.902 1.00 76.38 206 ASP A O 1
ATOM 1682 N N . ILE A 1 207 ? 2.712 17.384 -3.500 1.00 78.62 207 ILE A N 1
ATOM 1683 C CA . ILE A 1 207 ? 1.881 17.718 -2.324 1.00 78.62 207 ILE A CA 1
ATOM 1684 C C . ILE A 1 207 ? 1.994 19.212 -1.985 1.00 78.62 207 ILE A C 1
ATOM 1686 O O . ILE A 1 207 ? 0.995 19.903 -1.798 1.00 78.62 207 ILE A O 1
ATOM 1690 N N . LYS A 1 208 ? 3.218 19.756 -1.962 1.00 74.12 208 LYS A N 1
ATOM 1691 C CA . LYS A 1 208 ? 3.454 21.183 -1.682 1.00 74.12 208 LYS A CA 1
ATOM 1692 C C . LYS A 1 208 ? 2.912 22.114 -2.764 1.00 74.12 208 LYS A C 1
ATOM 1694 O O . LYS A 1 208 ? 2.662 23.279 -2.463 1.00 74.12 208 LYS A O 1
ATOM 1699 N N . LYS A 1 209 ? 2.751 21.644 -4.002 1.00 69.31 209 LYS A N 1
ATOM 1700 C CA . LYS A 1 209 ? 2.154 22.419 -5.104 1.00 69.31 209 LYS A CA 1
ATOM 1701 C C . LYS A 1 209 ? 0.631 22.289 -5.131 1.00 69.31 209 LYS A C 1
ATOM 1703 O O . LYS A 1 209 ? -0.054 23.271 -5.392 1.00 69.31 209 LYS A O 1
ATOM 1708 N N . SER A 1 210 ? 0.110 21.112 -4.801 1.00 65.44 210 SER A N 1
ATOM 1709 C CA . SER A 1 210 ? -1.312 20.749 -4.824 1.00 65.44 210 SER A CA 1
ATOM 1710 C C . SER A 1 210 ? -2.078 21.186 -3.570 1.00 65.44 210 SER A C 1
ATOM 1712 O O . SER A 1 210 ? -2.978 20.499 -3.109 1.00 65.44 210 SER A O 1
ATOM 1714 N N . LYS A 1 211 ? -1.776 22.378 -3.032 1.00 65.00 211 LYS A N 1
ATOM 1715 C CA . LYS A 1 211 ? -2.385 22.922 -1.795 1.00 65.00 211 LYS A CA 1
ATOM 1716 C C . LYS A 1 211 ? -3.902 23.159 -1.871 1.00 65.00 211 LYS A C 1
ATOM 1718 O O . LYS A 1 211 ? -4.477 23.672 -0.916 1.00 65.00 211 LYS A O 1
ATOM 1723 N N . LYS A 1 212 ? -4.530 22.870 -3.009 1.00 73.25 212 LYS A N 1
ATOM 1724 C CA . LYS A 1 212 ? -5.928 23.165 -3.299 1.00 73.25 212 LYS A CA 1
ATOM 1725 C C . LYS A 1 212 ? -6.711 21.869 -3.382 1.00 73.25 212 LYS A C 1
ATOM 1727 O O . LYS A 1 212 ? -6.798 21.235 -4.431 1.00 73.25 212 LYS A O 1
ATOM 1732 N N . ILE A 1 213 ? -7.319 21.500 -2.265 1.00 81.25 213 ILE A N 1
ATOM 1733 C CA . ILE A 1 213 ? -8.288 20.399 -2.190 1.00 81.25 213 ILE A CA 1
ATOM 1734 C C . ILE A 1 213 ? -9.418 20.596 -3.195 1.00 81.25 213 ILE A C 1
ATOM 1736 O O . ILE A 1 213 ? -9.993 19.640 -3.706 1.00 81.25 213 ILE A O 1
ATOM 1740 N N . GLU A 1 214 ? -9.705 21.849 -3.532 1.00 81.44 214 GLU A N 1
ATOM 1741 C CA . GLU A 1 214 ? -10.760 22.238 -4.445 1.00 81.44 214 GLU A CA 1
ATOM 1742 C C . GLU A 1 214 ? -10.538 21.734 -5.880 1.00 81.44 214 GLU A C 1
ATOM 1744 O O . GLU A 1 214 ? -11.498 21.659 -6.652 1.00 81.44 214 GLU A O 1
ATOM 1749 N N . GLU A 1 215 ? -9.307 21.371 -6.239 1.00 83.88 215 GLU A N 1
ATOM 1750 C CA . GLU A 1 215 ? -8.960 20.832 -7.557 1.00 83.88 215 GLU A CA 1
ATOM 1751 C C . GLU A 1 215 ? -9.234 19.318 -7.660 1.00 83.88 215 GLU A C 1
ATOM 1753 O O . GLU A 1 215 ? -9.345 18.802 -8.769 1.00 83.88 215 GLU A O 1
ATOM 1758 N N . TYR A 1 216 ? -9.447 18.626 -6.532 1.00 87.38 216 TYR A N 1
ATOM 1759 C CA . TYR A 1 216 ? -9.566 17.166 -6.463 1.00 87.38 216 TYR A CA 1
ATOM 1760 C C . TYR A 1 216 ? -10.920 16.744 -5.867 1.00 87.38 216 TYR A C 1
ATOM 1762 O O . TYR A 1 216 ? -11.122 16.845 -4.652 1.00 87.38 216 TYR A O 1
ATOM 1770 N N . PRO A 1 217 ? -11.880 16.264 -6.687 1.00 84.56 217 PRO A N 1
ATOM 1771 C CA . PRO A 1 217 ? -13.215 15.886 -6.217 1.00 84.56 217 PRO A CA 1
ATOM 1772 C C . PRO A 1 217 ? -13.221 14.859 -5.080 1.00 84.56 217 PRO A C 1
ATOM 1774 O O . PRO A 1 217 ? -14.095 14.926 -4.219 1.00 84.56 217 PRO A O 1
ATOM 1777 N N . TYR A 1 218 ? -12.246 13.947 -5.059 1.00 88.38 218 TYR A N 1
ATOM 1778 C CA . TYR A 1 218 ? -12.103 12.957 -3.996 1.00 88.38 218 TYR A CA 1
ATOM 1779 C C . TYR A 1 218 ? -11.774 13.617 -2.648 1.00 88.38 218 TYR A C 1
ATOM 1781 O O . TYR A 1 218 ? -12.499 13.454 -1.668 1.00 88.38 218 TYR A O 1
ATOM 1789 N N . LEU A 1 219 ? -10.749 14.478 -2.622 1.00 90.56 219 LEU A N 1
ATOM 1790 C CA . LEU A 1 219 ? -10.313 15.170 -1.405 1.00 90.56 219 LEU A CA 1
ATOM 1791 C C . LEU A 1 219 ? -11.407 16.051 -0.795 1.00 90.56 219 LEU A C 1
ATOM 1793 O O . LEU A 1 219 ? -11.510 16.158 0.427 1.00 90.56 219 LEU A O 1
ATOM 1797 N N . LYS A 1 220 ? -12.254 16.663 -1.633 1.00 88.50 220 LYS A N 1
ATOM 1798 C CA . LYS A 1 220 ? -13.359 17.523 -1.181 1.00 88.50 220 LYS A CA 1
ATOM 1799 C C . LYS A 1 220 ? -14.336 16.838 -0.241 1.00 88.50 220 LYS A C 1
ATOM 1801 O O . LYS A 1 220 ? -15.063 17.561 0.434 1.00 88.50 220 LYS A O 1
ATOM 1806 N N . GLN A 1 221 ? -14.405 15.513 -0.205 1.00 87.06 221 GLN A N 1
ATOM 1807 C CA . GLN A 1 221 ? -15.336 14.806 0.668 1.00 87.06 221 GLN A CA 1
ATOM 1808 C C . GLN A 1 221 ? -14.795 14.807 2.101 1.00 87.06 221 GLN A C 1
ATOM 1810 O O . GLN A 1 221 ? -15.327 15.531 2.948 1.00 87.06 221 GLN A O 1
ATOM 1815 N N . SER A 1 222 ? -13.644 14.168 2.313 1.00 91.00 222 SER A N 1
ATOM 1816 C CA . SER A 1 222 ? -13.188 13.742 3.647 1.00 91.00 222 SER A CA 1
ATOM 1817 C C . SER A 1 222 ? -11.945 14.474 4.162 1.00 91.00 222 SER A C 1
ATOM 1819 O O . SER A 1 222 ? -11.619 14.399 5.353 1.00 91.00 222 SER A O 1
ATOM 1821 N N . TRP A 1 223 ? -11.263 15.233 3.298 1.00 93.38 223 TRP A N 1
ATOM 1822 C CA . TRP A 1 223 ? -9.922 15.765 3.559 1.00 93.38 223 TRP A CA 1
ATOM 1823 C C . TRP A 1 223 ? -9.864 17.297 3.635 1.00 93.38 223 TRP A C 1
ATOM 1825 O O . TRP A 1 223 ? -10.595 18.002 2.945 1.00 93.38 223 TRP A O 1
ATOM 1835 N N . ASP A 1 224 ? -8.955 17.788 4.479 1.00 90.88 224 ASP A N 1
ATOM 1836 C CA . ASP A 1 224 ? -8.475 19.170 4.616 1.00 90.88 224 ASP A CA 1
ATOM 1837 C C . ASP A 1 224 ? -6.948 19.213 4.417 1.00 90.88 224 ASP A C 1
ATOM 1839 O O . ASP A 1 224 ? -6.268 18.187 4.501 1.00 90.88 224 ASP A O 1
ATOM 1843 N N . PHE A 1 225 ? -6.390 20.402 4.162 1.00 88.69 225 PHE A N 1
ATOM 1844 C CA . PHE A 1 225 ? -4.951 20.606 3.990 1.00 88.69 225 PHE A CA 1
ATOM 1845 C C . PHE A 1 225 ? -4.453 21.634 5.002 1.00 88.69 225 PHE A C 1
ATOM 1847 O O . PHE A 1 225 ? -4.753 22.823 4.917 1.00 88.69 225 PHE A O 1
ATOM 1854 N N . GLU A 1 226 ? -3.671 21.175 5.976 1.00 86.69 226 GLU A N 1
ATOM 1855 C CA . GLU A 1 226 ? -3.168 22.001 7.069 1.00 86.69 226 GLU A CA 1
ATOM 1856 C C . GLU A 1 226 ? -1.700 21.711 7.332 1.00 86.69 226 GLU A C 1
ATOM 1858 O O . GLU A 1 226 ? -1.288 20.556 7.381 1.00 86.69 226 GLU A O 1
ATOM 1863 N N . LYS A 1 227 ? -0.906 22.757 7.596 1.00 83.94 227 LYS A N 1
ATOM 1864 C CA . LYS A 1 227 ? 0.514 22.614 7.974 1.00 83.94 227 LYS A CA 1
ATOM 1865 C C . LYS A 1 227 ? 1.292 21.704 7.006 1.00 83.94 227 LYS A C 1
ATOM 1867 O O . LYS A 1 227 ? 2.060 20.851 7.438 1.00 83.94 227 LYS A O 1
ATOM 1872 N N . GLU A 1 228 ? 1.060 21.902 5.707 1.00 82.88 228 GLU A N 1
ATOM 1873 C CA . GLU A 1 228 ? 1.691 21.157 4.606 1.00 82.88 228 GLU A CA 1
ATOM 1874 C C . GLU A 1 228 ? 1.382 19.651 4.560 1.00 82.88 228 GLU A C 1
ATOM 1876 O O . GLU A 1 228 ? 2.165 18.876 4.015 1.00 82.88 228 GLU A O 1
ATOM 1881 N N . ARG A 1 229 ? 0.240 19.224 5.106 1.00 85.88 229 ARG A N 1
ATOM 1882 C CA . ARG A 1 229 ? -0.213 17.832 5.030 1.00 85.88 229 ARG A CA 1
ATOM 1883 C C . ARG A 1 229 ? -1.728 17.727 4.906 1.00 85.88 229 ARG A C 1
ATOM 1885 O O . ARG A 1 229 ? -2.463 18.593 5.383 1.00 85.88 229 ARG A O 1
ATOM 1892 N N . TYR A 1 230 ? -2.175 16.624 4.321 1.00 88.75 230 TYR A N 1
ATOM 1893 C CA . TYR A 1 230 ? -3.578 16.241 4.347 1.00 88.75 230 TYR A CA 1
ATOM 1894 C C . TYR A 1 230 ? -3.970 15.745 5.735 1.00 88.75 230 TYR A C 1
ATOM 1896 O O . TYR A 1 230 ? -3.208 15.049 6.408 1.00 88.75 230 TYR A O 1
ATOM 1904 N N . VAL A 1 231 ? -5.153 16.148 6.178 1.00 90.00 231 VAL A N 1
ATOM 1905 C CA . VAL A 1 231 ? -5.734 15.756 7.457 1.00 90.00 231 VAL A CA 1
ATOM 1906 C C . VAL A 1 231 ? -7.230 15.535 7.270 1.00 90.00 231 VAL A C 1
ATOM 1908 O O . VAL A 1 231 ? -7.875 16.280 6.542 1.00 90.00 231 VAL A O 1
ATOM 1911 N N . HIS A 1 232 ? -7.810 14.539 7.930 1.00 90.69 232 HIS A N 1
ATOM 1912 C CA . HIS A 1 232 ? -9.249 14.312 7.819 1.00 90.69 232 HIS A CA 1
ATOM 1913 C C . HIS A 1 232 ? -10.055 15.459 8.456 1.00 90.69 232 HIS A C 1
ATOM 1915 O O . HIS A 1 232 ? -9.678 16.011 9.499 1.00 90.69 232 HIS A O 1
ATOM 1921 N N . LYS A 1 233 ? -11.192 15.826 7.856 1.00 91.06 233 LYS A N 1
ATOM 1922 C CA . LYS A 1 233 ? -12.050 16.943 8.310 1.00 91.06 233 LYS A CA 1
ATOM 1923 C C . LYS A 1 233 ? -12.608 16.756 9.716 1.00 91.06 233 LYS A C 1
ATOM 1925 O O . LYS A 1 233 ? -12.834 17.706 10.459 1.00 91.06 233 LYS A O 1
ATOM 1930 N N . THR A 1 234 ? -12.803 15.505 10.112 1.00 88.94 234 THR A N 1
ATOM 1931 C CA . THR A 1 234 ? -13.417 15.126 11.388 1.00 88.94 234 THR A CA 1
ATOM 1932 C C . THR A 1 234 ? -12.424 15.038 12.554 1.00 88.94 234 THR A C 1
ATOM 1934 O O . THR A 1 234 ? -12.813 14.707 13.675 1.00 88.94 234 THR A O 1
ATOM 1937 N N . ARG A 1 235 ? -11.148 15.382 12.333 1.00 87.12 235 ARG A N 1
ATOM 1938 C CA . ARG A 1 235 ? -10.035 15.210 13.289 1.00 87.12 235 ARG A CA 1
ATOM 1939 C C . ARG A 1 235 ? -10.186 15.897 14.637 1.00 87.12 235 ARG A C 1
ATOM 1941 O O . ARG A 1 235 ? -9.611 15.458 15.630 1.00 87.12 235 ARG A O 1
ATOM 1948 N N . THR A 1 236 ? -10.942 16.987 14.690 1.00 86.75 236 THR A N 1
ATOM 1949 C CA . THR A 1 236 ? -11.206 17.715 15.938 1.00 86.75 236 THR A CA 1
ATOM 1950 C C . THR A 1 236 ? -12.243 17.003 16.805 1.00 86.75 236 THR A C 1
ATOM 1952 O O . THR A 1 236 ? -12.187 17.113 18.031 1.00 86.75 236 THR A O 1
ATOM 1955 N N . LYS A 1 237 ? -13.152 16.247 16.178 1.00 90.62 237 LYS A N 1
ATOM 1956 C CA . LYS A 1 237 ? -14.244 15.513 16.824 1.00 90.62 237 LYS A CA 1
ATOM 1957 C C . LYS A 1 237 ? -13.847 14.081 17.186 1.00 90.62 237 LYS A C 1
ATOM 1959 O O . LYS A 1 237 ? -14.223 13.616 18.256 1.00 90.62 237 LYS A O 1
ATOM 1964 N N . TYR A 1 238 ? -13.079 13.416 16.325 1.00 91.38 238 TYR A N 1
ATOM 1965 C CA . TYR A 1 238 ? -12.720 12.002 16.451 1.00 91.38 238 TYR A CA 1
ATOM 1966 C C . TYR A 1 238 ? -11.210 11.841 16.606 1.00 91.38 238 TYR A C 1
ATOM 1968 O O . TYR A 1 238 ? -10.462 11.688 15.640 1.00 91.38 238 TYR A O 1
ATOM 1976 N N . LYS A 1 239 ? -10.745 11.965 17.851 1.00 89.62 239 LYS A N 1
ATOM 1977 C CA . LYS A 1 239 ? -9.311 12.024 18.163 1.00 89.62 239 LYS A CA 1
ATOM 1978 C C . LYS A 1 239 ? -8.633 10.659 18.094 1.00 89.62 239 LYS A C 1
ATOM 1980 O O . LYS A 1 239 ? -7.410 10.626 17.980 1.00 89.62 239 LYS A O 1
ATOM 1985 N N . SER A 1 240 ? -9.384 9.558 18.186 1.00 87.38 240 SER A N 1
ATOM 1986 C CA . SER A 1 240 ? -8.796 8.215 18.119 1.00 87.38 240 SER A CA 1
ATOM 1987 C C . SER A 1 240 ? -8.282 7.877 16.715 1.00 87.38 240 SER A C 1
ATOM 1989 O O . SER A 1 240 ? -7.325 7.121 16.590 1.00 87.38 240 SER A O 1
ATOM 1991 N N . LEU A 1 241 ? -8.825 8.528 15.681 1.00 89.38 241 LEU A N 1
ATOM 1992 C CA . LEU A 1 241 ? -8.438 8.336 14.280 1.00 89.38 241 LEU A CA 1
ATOM 1993 C C . LEU A 1 241 ? -7.144 9.076 13.888 1.00 89.38 241 LEU A C 1
ATOM 1995 O O . LEU A 1 241 ? -6.581 8.831 12.830 1.00 89.38 241 LEU A O 1
ATOM 1999 N N . LEU A 1 242 ? -6.630 9.968 14.743 1.00 84.31 242 LEU A N 1
ATOM 2000 C CA . LEU A 1 242 ? -5.476 10.823 14.425 1.00 84.31 242 LEU A CA 1
ATOM 2001 C C . LEU A 1 242 ? -4.140 10.079 14.299 1.00 84.31 242 LEU A C 1
ATOM 2003 O O . LEU A 1 242 ? -3.179 10.633 13.760 1.00 84.31 242 LEU A O 1
ATOM 2007 N N . LYS A 1 243 ? -4.030 8.898 14.912 1.00 84.56 243 LYS A N 1
ATOM 2008 C CA . LYS A 1 243 ? -2.791 8.121 14.999 1.00 84.56 243 LYS A CA 1
ATOM 2009 C C . LYS A 1 243 ? -3.134 6.640 15.006 1.00 84.56 243 LYS A C 1
ATOM 2011 O O . LYS A 1 243 ? -3.251 6.054 16.077 1.00 84.56 243 LYS A O 1
ATOM 2016 N N . VAL A 1 244 ? -3.291 6.061 13.821 1.00 91.44 244 VAL A N 1
ATOM 2017 C CA . VAL A 1 244 ? -3.556 4.629 13.643 1.00 91.44 244 VAL A CA 1
ATOM 2018 C C . VAL A 1 244 ? -2.305 3.984 13.026 1.00 91.44 244 VAL A C 1
ATOM 2020 O O . VAL A 1 244 ? -2.090 4.103 11.822 1.00 91.44 244 VAL A O 1
ATOM 2023 N N . PRO A 1 245 ? -1.414 3.395 13.844 1.00 93.50 245 PRO A N 1
ATOM 2024 C CA . PRO A 1 245 ? -0.083 2.967 13.417 1.00 93.50 245 PRO A CA 1
ATOM 2025 C C . PRO A 1 245 ? -0.115 1.578 12.755 1.00 93.50 245 PRO A C 1
ATOM 2027 O O . PRO A 1 245 ? 0.335 0.592 13.336 1.00 93.50 245 PRO A O 1
ATOM 2030 N N . TYR A 1 246 ? -0.666 1.483 11.543 1.00 94.38 246 TYR A N 1
ATOM 2031 C CA . TYR A 1 246 ? -0.662 0.228 10.781 1.00 94.38 246 TYR A CA 1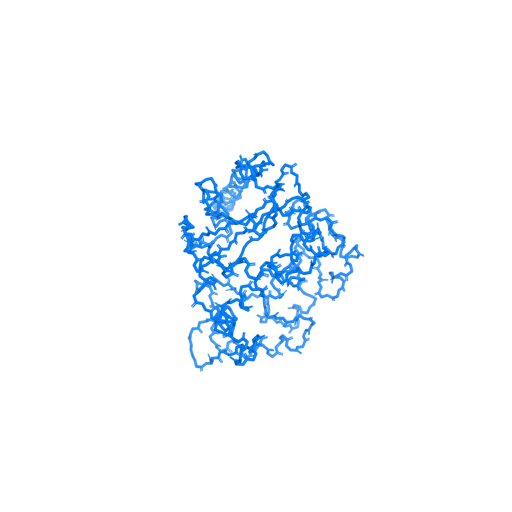
ATOM 2032 C C . TYR A 1 246 ? 0.753 -0.295 10.558 1.00 94.38 246 TYR A C 1
ATOM 2034 O O . TYR A 1 246 ? 1.649 0.478 10.230 1.00 94.38 246 TYR A O 1
ATOM 2042 N N . TYR A 1 247 ? 0.924 -1.610 10.727 1.00 92.00 247 TYR A N 1
ATOM 2043 C CA . TYR A 1 247 ? 2.204 -2.316 10.574 1.00 92.00 247 TYR A CA 1
ATOM 2044 C C . TYR A 1 247 ? 3.336 -1.793 11.478 1.00 92.00 247 TYR A C 1
ATOM 2046 O O . TYR A 1 247 ? 4.513 -1.969 11.185 1.00 92.00 247 TYR A O 1
ATOM 2054 N N . ARG A 1 248 ? 2.994 -1.140 12.596 1.00 91.81 248 ARG A N 1
ATOM 2055 C CA . ARG A 1 248 ? 3.957 -0.494 13.499 1.00 91.81 248 ARG A CA 1
ATOM 2056 C C . ARG A 1 248 ? 3.782 -0.979 14.940 1.00 91.81 248 ARG A C 1
ATOM 2058 O O . ARG A 1 248 ? 3.280 -0.239 15.794 1.00 91.81 248 ARG A O 1
ATOM 2065 N N . PRO A 1 249 ? 4.188 -2.232 15.232 1.00 89.38 249 PRO A N 1
ATOM 2066 C CA . PRO A 1 249 ? 3.992 -2.843 16.546 1.00 89.38 249 PRO A CA 1
ATOM 2067 C C . PRO A 1 249 ? 4.729 -2.099 17.672 1.00 89.38 249 PRO A C 1
ATOM 2069 O O . PRO A 1 249 ? 4.292 -2.135 18.820 1.00 89.38 249 PRO A O 1
ATOM 2072 N N . ASP A 1 250 ? 5.808 -1.379 17.348 1.00 91.12 250 ASP A N 1
ATOM 2073 C CA . ASP A 1 250 ? 6.604 -0.564 18.273 1.00 91.12 250 ASP A CA 1
ATOM 2074 C C . ASP A 1 250 ? 5.814 0.593 18.904 1.00 91.12 250 ASP A C 1
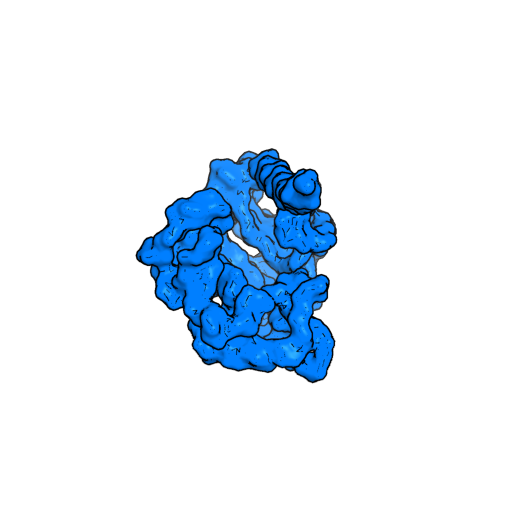ATOM 2076 O O . ASP A 1 250 ? 6.107 1.019 20.024 1.00 91.12 250 ASP A O 1
ATOM 2080 N N . ILE A 1 251 ? 4.799 1.090 18.198 1.00 93.06 251 ILE A N 1
ATOM 2081 C CA . ILE A 1 251 ? 3.966 2.223 18.614 1.00 93.06 251 ILE A CA 1
ATOM 2082 C C . ILE A 1 251 ? 2.468 1.890 18.599 1.00 93.06 251 ILE A C 1
ATOM 2084 O O . ILE A 1 251 ? 1.643 2.806 18.609 1.00 93.06 251 ILE A O 1
ATOM 2088 N N . ALA A 1 252 ? 2.117 0.600 18.591 1.00 95.25 252 ALA A N 1
ATOM 2089 C CA . ALA A 1 252 ? 0.738 0.128 18.581 1.00 95.25 252 ALA A CA 1
ATOM 2090 C C . ALA A 1 252 ? -0.080 0.692 19.756 1.00 95.25 252 ALA A C 1
ATOM 2092 O O . ALA A 1 252 ? 0.409 0.854 20.881 1.00 95.25 252 ALA A O 1
ATOM 2093 N N . LEU A 1 253 ? -1.351 0.983 19.488 1.00 96.50 253 LEU A N 1
ATOM 2094 C CA . LEU A 1 253 ? -2.306 1.497 20.463 1.00 96.50 253 LEU A CA 1
ATOM 2095 C C . LEU A 1 253 ? -2.690 0.413 21.476 1.00 96.50 253 LEU A C 1
ATOM 2097 O O . LEU A 1 253 ? -2.717 -0.773 21.155 1.00 96.50 253 LEU A O 1
ATOM 2101 N N . GLU A 1 254 ? -3.054 0.818 22.693 1.00 96.81 254 GLU A N 1
ATOM 2102 C CA . GLU A 1 254 ? -3.626 -0.115 23.673 1.00 96.81 254 GLU A CA 1
ATOM 2103 C C . GLU A 1 254 ? -4.891 -0.786 23.119 1.00 96.81 254 GLU A C 1
ATOM 2105 O O . GLU A 1 254 ? -5.693 -0.148 22.426 1.00 96.81 254 GLU A O 1
ATOM 2110 N N . ASN A 1 255 ? -5.075 -2.067 23.435 1.00 96.69 255 ASN A N 1
ATOM 2111 C CA . ASN A 1 255 ? -6.131 -2.912 22.879 1.00 96.69 255 ASN A CA 1
ATOM 2112 C C . ASN A 1 255 ? -7.544 -2.322 23.087 1.00 96.69 255 ASN A C 1
ATOM 2114 O O . ASN A 1 255 ? -8.389 -2.380 22.196 1.00 96.69 255 ASN A O 1
ATOM 2118 N N . GLU A 1 256 ? -7.787 -1.660 24.219 1.00 96.44 256 GLU A N 1
ATOM 2119 C CA . GLU A 1 256 ? -9.061 -1.017 24.567 1.00 96.44 256 GLU A CA 1
ATOM 2120 C C . GLU A 1 256 ? -9.424 0.144 23.629 1.00 96.44 256 GLU A C 1
ATOM 2122 O O . GLU A 1 256 ? -10.597 0.506 23.511 1.00 96.44 256 GLU A O 1
ATOM 2127 N N . LYS A 1 257 ? -8.440 0.737 22.937 1.00 96.06 257 LYS A N 1
ATOM 2128 C CA . LYS A 1 257 ? -8.684 1.807 21.957 1.00 96.06 257 LYS A CA 1
ATOM 2129 C C . LYS A 1 257 ? -9.400 1.308 20.709 1.00 96.06 257 LYS A C 1
ATOM 2131 O O . LYS A 1 257 ? -10.003 2.130 20.022 1.00 96.06 257 LYS A O 1
ATOM 2136 N N . MET A 1 258 ? -9.390 -0.000 20.453 1.00 95.81 258 MET A N 1
ATOM 2137 C CA . MET A 1 258 ? -10.066 -0.620 19.315 1.00 95.81 258 MET A CA 1
ATOM 2138 C C . MET A 1 258 ? -11.554 -0.257 19.271 1.00 95.81 258 MET A C 1
ATOM 2140 O O . MET A 1 258 ? -12.038 0.202 18.239 1.00 95.81 258 MET A O 1
ATOM 2144 N N . ILE A 1 259 ? -12.271 -0.365 20.397 1.00 95.25 259 ILE A N 1
ATOM 2145 C CA . ILE A 1 259 ? -13.709 -0.055 20.438 1.00 95.25 259 ILE A CA 1
ATOM 2146 C C . ILE A 1 259 ? -13.968 1.397 20.043 1.00 95.25 259 ILE A C 1
ATOM 2148 O O . ILE A 1 259 ? -14.796 1.664 19.175 1.00 95.25 259 ILE A O 1
ATOM 2152 N N . THR A 1 260 ? -13.259 2.342 20.662 1.00 95.69 260 THR A N 1
ATOM 2153 C CA . THR A 1 260 ? -13.461 3.766 20.376 1.00 95.69 260 THR A CA 1
ATOM 2154 C C . THR A 1 260 ? -13.076 4.110 18.939 1.00 95.69 260 THR A C 1
ATOM 2156 O O . THR A 1 260 ? -13.812 4.855 18.301 1.00 95.69 260 THR A O 1
ATOM 2159 N N . ALA A 1 261 ? -11.989 3.536 18.410 1.00 95.81 261 ALA A N 1
ATOM 2160 C CA . ALA A 1 261 ? -11.557 3.758 17.031 1.00 95.81 261 ALA A CA 1
ATOM 2161 C C . ALA A 1 261 ? -12.641 3.355 16.024 1.00 95.81 261 ALA A C 1
ATOM 2163 O O . ALA A 1 261 ? -13.038 4.170 15.194 1.00 95.81 261 ALA A O 1
ATOM 2164 N N . TYR A 1 262 ? -13.199 2.149 16.148 1.00 95.88 262 TYR A N 1
ATOM 2165 C CA . TYR A 1 262 ? -14.259 1.687 15.247 1.00 95.88 262 TYR A CA 1
ATOM 2166 C C . TYR A 1 262 ? -15.600 2.407 15.467 1.00 95.88 262 TYR A C 1
ATOM 2168 O O . TYR A 1 262 ? -16.321 2.682 14.507 1.00 95.88 262 TYR A O 1
ATOM 2176 N N . GLN A 1 263 ? -15.931 2.793 16.704 1.00 95.88 263 GLN A N 1
ATOM 2177 C CA . GLN A 1 263 ? -17.112 3.622 16.977 1.00 95.88 263 GLN A CA 1
ATOM 2178 C C . GLN A 1 263 ? -16.997 5.025 16.373 1.00 95.88 263 GLN A C 1
ATOM 2180 O O . GLN A 1 263 ? -17.999 5.583 15.925 1.00 95.88 263 GLN A O 1
ATOM 2185 N N . GLU A 1 264 ? -15.807 5.624 16.383 1.00 96.38 264 GLU A N 1
ATOM 2186 C CA . GLU A 1 264 ? -15.562 6.914 15.742 1.00 96.38 264 GLU A CA 1
ATOM 2187 C C . GLU A 1 264 ? -15.531 6.791 14.216 1.00 96.38 264 GLU A C 1
ATOM 2189 O O . GLU A 1 264 ? -16.163 7.614 13.555 1.00 96.38 264 GLU A O 1
ATOM 2194 N N . LEU A 1 265 ? -14.902 5.741 13.670 1.00 95.81 265 LEU A N 1
ATOM 2195 C CA . LEU A 1 265 ? -14.911 5.434 12.234 1.00 95.81 265 LEU A CA 1
ATOM 2196 C C . LEU A 1 265 ? -16.340 5.318 11.691 1.00 95.81 265 LEU A C 1
ATOM 2198 O O . LEU A 1 265 ? -16.655 5.904 10.667 1.00 95.81 265 LEU A O 1
ATOM 2202 N N . SER A 1 266 ? -17.250 4.658 12.417 1.00 95.50 266 SER A N 1
ATOM 2203 C CA . SER A 1 266 ? -18.659 4.530 11.993 1.00 95.50 266 SER A CA 1
ATOM 2204 C C . SER A 1 266 ? -19.408 5.865 11.827 1.00 95.50 266 SER A C 1
ATOM 2206 O O . SER A 1 266 ? -20.545 5.891 11.360 1.00 95.50 266 SER A O 1
ATOM 2208 N N . LYS A 1 267 ? -18.799 6.980 12.250 1.00 95.56 267 LYS A N 1
ATOM 2209 C CA . LYS A 1 267 ? -19.351 8.337 12.179 1.00 95.56 267 LYS A CA 1
ATOM 2210 C C . LYS A 1 267 ? -18.574 9.236 11.212 1.00 95.56 267 LYS A C 1
ATOM 2212 O O . LYS A 1 267 ? -18.735 10.463 11.282 1.00 95.56 267 LYS A O 1
ATOM 2217 N N . THR A 1 268 ? -17.708 8.659 10.386 1.00 94.12 268 THR A N 1
ATOM 2218 C CA . THR A 1 268 ? -17.005 9.324 9.287 1.00 94.12 268 THR A CA 1
ATOM 2219 C C . THR A 1 268 ? -17.469 8.766 7.944 1.00 94.12 268 THR A C 1
ATOM 2221 O O . THR A 1 268 ? -18.329 7.895 7.867 1.00 94.12 268 THR A O 1
ATOM 2224 N N . ASP A 1 269 ? -16.920 9.333 6.883 1.00 92.38 269 ASP A N 1
ATOM 2225 C CA . ASP A 1 269 ? -17.069 8.937 5.488 1.00 92.38 269 ASP A CA 1
ATOM 2226 C C . ASP A 1 269 ? -15.964 7.978 5.010 1.00 92.38 269 ASP A C 1
ATOM 2228 O O . ASP A 1 269 ? -15.977 7.563 3.856 1.00 92.38 269 ASP A O 1
ATOM 2232 N N . PHE A 1 270 ? -15.043 7.590 5.897 1.00 94.31 270 PHE A N 1
ATOM 2233 C CA . PHE A 1 270 ? -13.976 6.644 5.576 1.00 94.31 270 PHE A CA 1
ATOM 2234 C C . PHE A 1 270 ? -14.495 5.200 5.609 1.00 94.31 270 PHE A C 1
ATOM 2236 O O 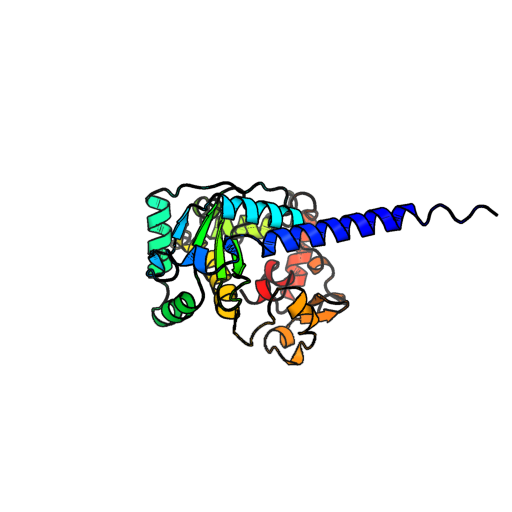. PHE A 1 270 ? -15.126 4.809 6.596 1.00 94.31 270 PHE A O 1
ATOM 2243 N N . PRO A 1 271 ? -14.184 4.373 4.597 1.00 91.69 271 PRO A N 1
ATOM 2244 C CA . PRO A 1 271 ? -14.650 2.988 4.537 1.00 91.69 271 PRO A CA 1
ATOM 2245 C C . PRO A 1 271 ? -13.897 2.057 5.498 1.00 91.69 271 PRO A C 1
ATOM 2247 O O . PRO A 1 271 ? -14.406 0.999 5.866 1.00 91.69 271 PRO A O 1
ATOM 2250 N N . SER A 1 272 ? -12.684 2.429 5.914 1.00 93.56 272 SER A N 1
ATOM 2251 C CA . SER A 1 272 ? -11.838 1.630 6.801 1.00 93.56 272 SER A CA 1
ATOM 2252 C C . SER A 1 272 ? -10.986 2.509 7.718 1.00 93.56 272 SER A C 1
ATOM 2254 O O . SER A 1 272 ? -10.767 3.691 7.444 1.00 93.56 272 SER A O 1
ATOM 2256 N N . LEU A 1 273 ? -10.459 1.921 8.799 1.00 95.00 273 LEU A N 1
ATOM 2257 C CA . LEU A 1 273 ? -9.461 2.592 9.635 1.00 95.00 273 LEU A CA 1
ATOM 2258 C C . LEU A 1 273 ? -8.165 2.856 8.856 1.00 95.00 273 LEU A C 1
ATOM 2260 O O . LEU A 1 273 ? -7.465 3.808 9.179 1.00 95.00 273 LEU A O 1
ATOM 2264 N N . TYR A 1 274 ? -7.849 2.058 7.834 1.00 94.88 274 TYR A N 1
ATOM 2265 C CA . TYR A 1 274 ? -6.675 2.280 6.994 1.00 94.88 274 TYR A CA 1
ATOM 2266 C C . TYR A 1 274 ? -6.832 3.542 6.142 1.00 94.88 274 TYR A C 1
ATOM 2268 O O . TYR A 1 274 ? -5.914 4.349 6.088 1.00 94.88 274 TYR A O 1
ATOM 2276 N N . GLY A 1 275 ? -8.021 3.793 5.588 1.00 94.00 275 GLY A N 1
ATOM 2277 C CA . GLY A 1 275 ? -8.287 4.990 4.781 1.00 94.00 275 GLY A CA 1
ATOM 2278 C C . GLY A 1 275 ? -8.107 6.309 5.542 1.00 94.00 275 GLY A C 1
ATOM 2279 O O . GLY A 1 275 ? -7.838 7.344 4.948 1.00 94.00 275 GLY A O 1
ATOM 2280 N N . VAL A 1 276 ? -8.160 6.312 6.879 1.00 93.50 276 VAL A N 1
ATOM 2281 C CA . VAL A 1 276 ? -7.972 7.556 7.652 1.00 93.50 276 VAL A CA 1
ATOM 2282 C C . VAL A 1 276 ? -6.519 8.053 7.657 1.00 93.50 276 VAL A C 1
ATOM 2284 O O . VAL A 1 276 ? -6.266 9.186 8.077 1.00 93.50 276 VAL A O 1
ATOM 2287 N N . ILE A 1 277 ? -5.551 7.220 7.246 1.00 91.19 277 ILE A N 1
ATOM 2288 C CA . ILE A 1 277 ? -4.123 7.516 7.427 1.00 91.19 277 ILE A CA 1
ATOM 2289 C C . ILE A 1 277 ? -3.607 8.550 6.422 1.00 91.19 277 ILE A C 1
ATOM 2291 O O . ILE A 1 277 ? -2.808 9.414 6.794 1.00 91.19 277 ILE A O 1
ATOM 2295 N N . ASN A 1 278 ? -4.053 8.484 5.164 1.00 91.31 278 ASN A N 1
ATOM 2296 C CA . ASN A 1 278 ? -3.735 9.444 4.111 1.00 91.31 278 ASN A CA 1
ATOM 2297 C C . ASN A 1 278 ? -4.733 9.324 2.934 1.00 91.31 278 ASN A C 1
ATOM 2299 O O . ASN A 1 278 ? -5.392 8.295 2.806 1.00 91.31 278 ASN A O 1
ATOM 2303 N N . PRO A 1 279 ? -4.837 10.339 2.054 1.00 92.81 279 PRO A N 1
ATOM 2304 C CA . PRO A 1 279 ? -5.830 10.323 0.979 1.00 92.81 279 PRO A CA 1
ATOM 2305 C C . PRO A 1 279 ? -5.611 9.271 -0.103 1.00 92.81 279 PRO A C 1
ATOM 2307 O O . PRO A 1 279 ? -6.559 8.924 -0.797 1.00 92.81 279 PRO A O 1
ATOM 2310 N N . TRP A 1 280 ? -4.376 8.811 -0.294 1.00 92.94 280 TRP A N 1
ATOM 2311 C CA . TRP A 1 280 ? -4.068 7.812 -1.311 1.00 92.94 280 TRP A CA 1
ATOM 2312 C C . TRP A 1 280 ? -4.602 6.450 -0.882 1.00 92.94 280 TRP A C 1
ATOM 2314 O O . TRP A 1 280 ? -5.289 5.807 -1.664 1.00 92.94 280 TRP A O 1
ATOM 2324 N N . ASP A 1 281 ? -4.361 6.052 0.366 1.00 93.69 281 ASP A N 1
ATOM 2325 C CA . ASP A 1 281 ? -4.879 4.802 0.939 1.00 93.69 281 ASP A CA 1
ATOM 2326 C C . ASP A 1 281 ? -6.375 4.848 1.279 1.00 93.69 281 ASP A C 1
ATOM 2328 O O . ASP A 1 281 ? -6.969 3.817 1.567 1.00 93.69 281 ASP A O 1
ATOM 2332 N N . ASP A 1 282 ? -6.980 6.036 1.289 1.00 94.25 282 ASP A N 1
ATOM 2333 C CA . ASP A 1 282 ? -8.435 6.200 1.311 1.00 94.25 282 ASP A CA 1
ATOM 2334 C C . ASP A 1 282 ? -9.054 5.890 -0.056 1.00 94.25 282 ASP A C 1
ATOM 2336 O O . ASP A 1 282 ? -10.087 5.238 -0.144 1.00 94.25 282 ASP A O 1
ATOM 2340 N N . PHE A 1 283 ? -8.418 6.380 -1.124 1.00 92.31 283 PHE A N 1
ATOM 2341 C CA . PHE A 1 283 ? -8.887 6.205 -2.498 1.00 92.31 283 PHE A CA 1
ATOM 2342 C C . PHE A 1 283 ? -8.734 4.777 -3.026 1.00 92.31 283 PHE A C 1
ATOM 2344 O O . PHE A 1 283 ? -9.512 4.374 -3.894 1.00 92.31 283 PHE A O 1
ATOM 2351 N N . ALA A 1 284 ? -7.709 4.070 -2.556 1.00 91.56 284 ALA A N 1
ATOM 2352 C CA . ALA A 1 284 ? -7.381 2.700 -2.934 1.00 91.56 284 ALA A CA 1
ATOM 2353 C C . ALA A 1 284 ? -8.154 1.672 -2.094 1.00 91.56 284 ALA A C 1
ATOM 2355 O O . ALA A 1 284 ? -8.663 0.707 -2.710 1.00 91.56 284 ALA A O 1
#

Foldseek 3Di:
DPDPDPVPPVVVVVVVLVVLLVVLVVVLCVQPQLDVVSLPVQLPDQQLRQEDWDDPSRQVNLQSVCVNVVNPWRKATDDDDPVRSVLSSVLVVPPDPVLSVLLSQAESGEYEIARSLDAKDKDANNVDLSHIYMYGYPCLQVFWQFRVVQCQQCQLEDDDDDGDTDDPDDPVRRGSSSSVNVVVVLNSLLRSCSPDQQDFDPDLVRLQVPQDLVSHPLCVAFWHADPSFIAGPCCVPQVLLRDRPGSCNVNHHYRVSSVSLVVSVVVGPQPGSQCRPHVSSSSD

Sequence (284 aa):
MRIILLCLLFSSCAYFKDQQKKSLKRKIKASPIQKLSYWDKYRHLPLEERIMPASKEMVELLLLQNELDGFPEIPKMHELTDEQRDIIKAVVSHIPAKLKAEISKRLVGIMIVKDLGGTGLTDVVFEDKSKGYIVFDALIFSKKANEWCTWKESSPFKEGTYKLKCTLADDDQNTVEQAFEYILMHEIAHILNLNNPMLPFWIEEDIKKSKKIEEYPYLKQSWDFEKERYVHKTRTKYKSLLKVPYYRPDIALENEKMITAYQELSKTDFPSLYGVINPWDDFA

Secondary structure (DSSP, 8-state):
---SSSHHHHHHHHHHHHHHHHHHHHHHHHSGGGSGGGGTTTTTS-GGG-EEEPPHHHHHHHHHHHHHHT-----EE-PPPHHHHHHHHHHHHHS-HHHHHHHHTTEEEEEEEE--SSSEEEEEETTEEEEEEEEEEGGGGGS-HHHHHHHHHHTTB-SSS------SS-TTT-SHHHHHHHHHHHHHHHHHHTT-TTS--SSHHHHHH---GGG-TTHHHHEEEETTEEEETTTTT-GGGG---TT-GGGPBPTTHHHHHHHHHTTSS-SSTTTTS-HHHHH-

pLDDT: mean 90.24, std 11.97, range [35.28, 98.19]

Radius of gyration: 20.25 Å; chains: 1; bounding box: 44×58×55 Å